Protein AF-A0A7S3ACU4-F1 (afdb_monomer_lite)

Structure (mmCIF, N/CA/C/O backbone):
data_AF-A0A7S3ACU4-F1
#
_entry.id   AF-A0A7S3ACU4-F1
#
loop_
_atom_site.group_PDB
_atom_site.id
_atom_site.type_symbol
_atom_site.label_atom_id
_atom_site.label_alt_id
_atom_site.label_comp_id
_atom_site.label_asym_id
_atom_site.label_entity_id
_atom_site.label_seq_id
_atom_site.pdbx_PDB_ins_code
_atom_site.Cartn_x
_atom_site.Cartn_y
_atom_site.Cartn_z
_atom_site.occupancy
_atom_site.B_iso_or_equiv
_atom_site.auth_seq_id
_atom_site.auth_comp_id
_atom_site.auth_asym_id
_atom_site.auth_atom_id
_atom_site.pdbx_PDB_model_num
ATOM 1 N N . TRP A 1 1 ? 22.348 -3.211 -6.592 1.00 56.72 1 TRP A N 1
ATOM 2 C CA . TRP A 1 1 ? 21.045 -2.861 -7.194 1.00 56.72 1 TRP A CA 1
ATOM 3 C C . TRP A 1 1 ? 21.169 -2.597 -8.689 1.00 56.72 1 TRP A C 1
ATOM 5 O O . TRP A 1 1 ? 20.442 -3.226 -9.438 1.00 56.72 1 TRP A O 1
ATOM 15 N N . GLU A 1 2 ? 22.142 -1.797 -9.135 1.00 64.88 2 GLU A N 1
ATOM 16 C CA . GLU A 1 2 ? 22.451 -1.568 -10.562 1.00 64.88 2 GLU A CA 1
ATOM 17 C C . GLU A 1 2 ? 22.617 -2.854 -11.393 1.00 64.88 2 GLU A C 1
ATOM 19 O O . GLU A 1 2 ? 21.868 -3.076 -12.339 1.00 64.88 2 GLU A O 1
ATOM 24 N N . LEU A 1 3 ? 23.508 -3.756 -10.969 1.00 74.69 3 LEU A N 1
ATOM 25 C CA . LEU A 1 3 ? 23.710 -5.065 -11.607 1.00 74.69 3 LEU A CA 1
ATOM 26 C C . LEU A 1 3 ? 22.436 -5.920 -11.670 1.00 74.69 3 LEU A C 1
ATOM 28 O O . LEU A 1 3 ? 22.237 -6.652 -12.630 1.00 74.69 3 LEU A O 1
ATOM 32 N N . ALA A 1 4 ? 21.567 -5.826 -10.661 1.00 75.50 4 ALA A N 1
ATOM 33 C CA . ALA A 1 4 ? 20.328 -6.599 -10.618 1.00 75.50 4 ALA A CA 1
ATOM 34 C C . ALA A 1 4 ? 19.283 -6.049 -11.600 1.00 75.50 4 ALA A C 1
ATOM 36 O O . ALA A 1 4 ? 18.613 -6.824 -12.276 1.00 75.50 4 ALA A O 1
ATOM 37 N N . GLY A 1 5 ? 19.175 -4.721 -11.708 1.00 74.06 5 GLY A N 1
ATOM 38 C CA . GLY A 1 5 ? 18.297 -4.069 -12.676 1.00 74.06 5 GLY A CA 1
ATOM 39 C C . GLY A 1 5 ? 18.717 -4.339 -14.121 1.00 74.06 5 GLY A C 1
ATOM 40 O O . GLY A 1 5 ? 17.878 -4.655 -14.964 1.00 74.06 5 GLY A O 1
ATOM 41 N N . GLU A 1 6 ? 20.020 -4.305 -14.401 1.00 75.38 6 GLU A N 1
ATOM 42 C CA . GLU A 1 6 ? 20.537 -4.606 -15.739 1.00 75.38 6 GLU A CA 1
ATOM 43 C C . GLU A 1 6 ? 20.447 -6.101 -16.082 1.00 75.38 6 GLU A C 1
ATOM 45 O O . GLU A 1 6 ? 20.065 -6.468 -17.197 1.00 75.38 6 GLU A O 1
ATOM 50 N N . ALA A 1 7 ? 20.688 -6.983 -15.106 1.00 80.19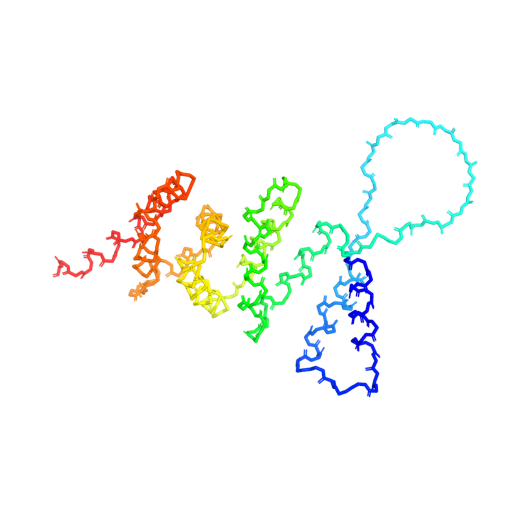 7 ALA A N 1
ATOM 51 C CA . ALA A 1 7 ? 20.446 -8.414 -15.266 1.00 80.19 7 ALA A CA 1
ATOM 52 C C . ALA A 1 7 ? 18.967 -8.706 -15.561 1.00 80.19 7 ALA A C 1
ATOM 54 O O . ALA A 1 7 ? 18.673 -9.506 -16.448 1.00 80.19 7 ALA A O 1
ATOM 55 N N . LEU A 1 8 ? 18.034 -8.025 -14.883 1.00 80.62 8 LEU A N 1
ATOM 56 C CA . LEU A 1 8 ? 16.600 -8.151 -15.152 1.00 80.62 8 LEU A CA 1
ATOM 57 C C . LEU A 1 8 ? 16.261 -7.718 -16.583 1.00 80.62 8 LEU A C 1
ATOM 59 O O . LEU A 1 8 ? 15.571 -8.450 -17.289 1.00 80.62 8 LEU A O 1
ATOM 63 N N . ARG A 1 9 ? 16.778 -6.577 -17.054 1.00 77.81 9 ARG A N 1
ATOM 64 C CA . ARG A 1 9 ? 16.562 -6.126 -18.442 1.00 77.81 9 ARG A CA 1
ATOM 65 C C . ARG A 1 9 ? 17.113 -7.111 -19.462 1.00 77.81 9 ARG A C 1
ATOM 67 O O . ARG A 1 9 ? 16.437 -7.423 -20.442 1.00 77.81 9 ARG A O 1
ATOM 74 N N . THR A 1 10 ? 18.318 -7.615 -19.217 1.00 81.38 10 THR A N 1
ATOM 75 C CA . THR A 1 10 ? 18.958 -8.615 -20.075 1.00 81.38 10 THR A CA 1
ATOM 76 C C . THR A 1 10 ? 18.121 -9.890 -20.125 1.00 81.38 10 THR A C 1
ATOM 78 O O . THR A 1 10 ? 17.869 -10.416 -21.207 1.00 81.38 10 THR A O 1
ATOM 81 N N . LEU A 1 11 ? 17.607 -10.342 -18.978 1.00 82.50 11 LEU A N 1
ATOM 82 C CA . LEU A 1 11 ? 16.744 -11.517 -18.879 1.00 82.50 11 LEU A CA 1
ATOM 83 C C . LEU A 1 11 ? 15.420 -11.311 -19.625 1.00 82.50 11 LEU A C 1
ATOM 85 O O . LEU A 1 11 ? 15.025 -12.176 -20.400 1.00 82.50 11 LEU A O 1
ATOM 89 N N . LEU A 1 12 ? 14.766 -10.157 -19.471 1.00 82.12 12 LEU A N 1
ATOM 90 C CA . LEU A 1 12 ? 13.496 -9.858 -20.148 1.00 82.12 12 LEU A CA 1
ATOM 91 C C . LEU A 1 12 ? 13.638 -9.743 -21.674 1.00 82.12 12 LEU A C 1
ATOM 93 O O . LEU A 1 12 ? 12.677 -10.006 -22.404 1.00 82.12 12 LEU A O 1
ATOM 97 N N . ARG A 1 13 ? 14.825 -9.376 -22.168 1.00 82.25 13 ARG A N 1
ATOM 98 C CA . ARG A 1 13 ? 15.160 -9.331 -23.602 1.00 82.25 13 ARG A CA 1
ATOM 99 C C . ARG A 1 13 ? 15.673 -10.665 -24.145 1.00 82.25 13 ARG A C 1
ATOM 101 O O . ARG A 1 13 ? 15.734 -10.828 -25.360 1.00 82.25 13 ARG A O 1
ATOM 108 N N . CYS A 1 14 ? 16.033 -11.609 -23.279 1.00 80.44 14 CYS A N 1
ATOM 109 C CA . CYS A 1 14 ? 16.619 -12.878 -23.681 1.00 80.44 14 CYS A CA 1
ATOM 110 C C . CYS A 1 14 ? 15.549 -13.809 -24.288 1.00 80.44 14 CYS A C 1
ATOM 112 O O . CYS A 1 14 ? 14.589 -14.157 -23.601 1.00 80.44 14 CYS A O 1
ATOM 114 N N . PRO A 1 15 ? 15.693 -14.245 -25.553 1.00 73.56 15 PRO A N 1
ATOM 115 C CA . PRO A 1 15 ? 14.727 -15.139 -26.192 1.00 73.56 15 PRO A CA 1
ATOM 116 C C . PRO A 1 15 ? 14.942 -16.619 -25.836 1.00 73.56 15 PRO A C 1
ATOM 118 O O . PRO A 1 15 ? 14.096 -17.447 -26.158 1.00 73.56 15 PRO A O 1
ATOM 121 N N . THR A 1 16 ? 16.075 -16.971 -25.217 1.00 72.69 16 THR A N 1
ATOM 122 C CA . THR A 1 16 ? 16.506 -18.366 -25.021 1.00 72.69 16 THR A CA 1
ATOM 123 C C . THR A 1 16 ? 16.176 -18.945 -23.648 1.00 72.69 16 THR A C 1
ATOM 125 O O . THR A 1 16 ? 16.292 -20.154 -23.467 1.00 72.69 16 THR A O 1
ATOM 128 N N . LEU A 1 17 ? 15.799 -18.118 -22.669 1.00 72.25 17 LEU A N 1
ATOM 129 C CA . LEU A 1 17 ? 15.326 -18.612 -21.376 1.00 72.25 17 LEU A CA 1
ATOM 130 C C . LEU A 1 17 ? 13.832 -18.950 -21.446 1.00 72.25 17 LEU A C 1
ATOM 132 O O . LEU A 1 17 ? 13.090 -18.254 -22.144 1.00 72.25 17 LEU A O 1
ATOM 136 N N . PRO A 1 18 ? 13.367 -19.978 -20.706 1.00 74.19 18 PRO A N 1
ATOM 137 C CA . PRO A 1 18 ? 11.938 -20.203 -20.542 1.00 74.19 18 PRO A CA 1
ATOM 138 C C . PRO A 1 18 ? 11.304 -18.903 -20.024 1.00 74.19 18 PRO A C 1
ATOM 140 O O . PRO A 1 18 ? 11.788 -18.355 -19.026 1.00 74.19 18 PRO A O 1
ATOM 143 N N . PRO A 1 19 ? 10.284 -18.365 -20.716 1.00 71.62 19 PRO A N 1
ATOM 144 C CA . PRO A 1 19 ? 9.761 -17.054 -20.386 1.00 71.62 19 PRO A CA 1
ATOM 145 C C . PRO A 1 19 ? 9.173 -17.099 -18.973 1.00 71.62 19 PRO A C 1
ATOM 147 O O . PRO A 1 19 ? 8.391 -18.009 -18.675 1.00 71.62 19 PRO A O 1
ATOM 150 N N . PRO A 1 20 ? 9.525 -16.151 -18.084 1.00 73.12 20 PRO A N 1
ATOM 151 C CA . PRO A 1 20 ? 8.833 -16.030 -16.815 1.00 73.12 20 PRO A CA 1
ATOM 152 C C . PRO A 1 20 ? 7.325 -15.861 -17.056 1.00 73.12 20 PRO A C 1
ATOM 154 O O . PRO A 1 20 ? 6.917 -15.304 -18.085 1.00 73.12 20 PRO A O 1
ATOM 157 N N . PRO A 1 21 ? 6.482 -16.325 -16.118 1.00 74.00 21 PRO A N 1
ATOM 158 C CA . PRO A 1 21 ? 5.050 -16.082 -16.206 1.00 74.00 21 PRO A CA 1
ATOM 159 C C . PRO A 1 21 ? 4.794 -14.575 -16.358 1.00 74.00 21 PRO A C 1
ATOM 161 O O . PRO A 1 21 ? 5.507 -13.759 -15.782 1.00 74.00 21 PRO A O 1
ATOM 164 N N . HIS A 1 22 ? 3.797 -14.205 -17.163 1.00 81.00 22 HIS A N 1
ATOM 165 C CA . HIS A 1 22 ? 3.426 -12.803 -17.407 1.00 81.00 22 HIS A CA 1
ATOM 166 C C . HIS A 1 22 ? 4.566 -11.921 -17.966 1.00 81.00 22 HIS A C 1
ATOM 168 O O . HIS A 1 22 ? 4.630 -10.726 -17.674 1.00 81.00 22 HIS A O 1
ATOM 174 N N . LEU A 1 23 ? 5.443 -12.501 -18.799 1.00 79.88 23 LEU A N 1
ATOM 175 C CA . LEU A 1 23 ? 6.533 -11.816 -19.510 1.00 79.88 23 LEU A CA 1
ATOM 176 C C . LEU A 1 23 ? 6.095 -10.488 -20.152 1.00 79.88 23 LEU A C 1
ATOM 178 O O . LEU A 1 23 ? 6.823 -9.506 -20.050 1.00 79.88 23 LEU A O 1
ATOM 182 N N . ASP A 1 24 ? 4.916 -10.444 -20.776 1.00 79.25 24 ASP A N 1
ATOM 183 C CA . ASP A 1 24 ? 4.404 -9.242 -21.448 1.00 79.25 24 ASP A CA 1
ATOM 184 C C . ASP A 1 24 ? 4.207 -8.078 -20.471 1.00 79.25 24 ASP A C 1
ATOM 186 O O . ASP A 1 24 ? 4.597 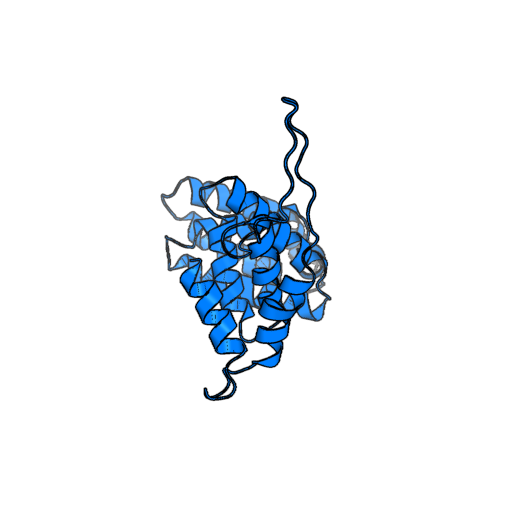-6.946 -20.755 1.00 79.25 24 ASP A O 1
ATOM 190 N N . VAL A 1 25 ? 3.692 -8.371 -19.273 1.00 79.31 25 VAL A N 1
ATOM 191 C CA . VAL A 1 25 ? 3.530 -7.378 -18.206 1.00 79.31 25 VAL A CA 1
ATOM 192 C C . VAL A 1 25 ? 4.898 -6.886 -17.753 1.00 79.31 25 VAL A C 1
ATOM 194 O O . VAL A 1 25 ? 5.140 -5.684 -17.744 1.00 79.31 25 VAL A O 1
ATOM 197 N N . LEU A 1 26 ? 5.825 -7.801 -17.462 1.00 81.56 26 LEU A N 1
ATOM 198 C CA . LEU A 1 26 ? 7.175 -7.439 -17.024 1.00 81.56 26 LEU A CA 1
ATOM 199 C C . LEU A 1 26 ? 7.920 -6.607 -18.077 1.00 81.56 26 LEU A C 1
ATOM 201 O O . LEU A 1 26 ? 8.626 -5.665 -17.723 1.00 81.56 26 LEU A O 1
ATOM 205 N N . ARG A 1 27 ? 7.746 -6.911 -19.366 1.00 82.88 27 ARG A N 1
ATOM 206 C CA . ARG A 1 27 ? 8.316 -6.119 -20.462 1.00 82.88 27 ARG A CA 1
ATOM 207 C C . ARG A 1 27 ? 7.693 -4.730 -20.526 1.00 82.88 27 ARG A C 1
ATOM 209 O O . ARG A 1 27 ? 8.444 -3.762 -20.521 1.00 82.88 27 ARG A O 1
ATOM 216 N N . SER A 1 28 ? 6.366 -4.623 -20.490 1.00 81.06 28 SER A N 1
ATOM 217 C CA . SER A 1 28 ? 5.701 -3.314 -20.511 1.00 81.06 28 SER A CA 1
ATOM 218 C C . SER A 1 28 ? 6.122 -2.430 -19.330 1.00 81.06 28 SER A C 1
ATOM 220 O O . SER A 1 28 ? 6.410 -1.250 -19.502 1.00 81.06 28 SER A O 1
ATOM 222 N N . THR A 1 29 ? 6.269 -3.011 -18.136 1.00 79.69 29 THR A N 1
ATOM 223 C CA . THR A 1 29 ? 6.644 -2.266 -16.930 1.00 79.69 29 THR A CA 1
ATOM 224 C C . THR A 1 29 ? 8.130 -1.899 -16.896 1.00 79.69 29 THR A C 1
ATOM 226 O O . THR A 1 29 ? 8.474 -0.792 -16.510 1.00 79.69 29 THR A O 1
ATOM 229 N N . PHE A 1 30 ? 9.043 -2.795 -17.284 1.00 78.56 30 PHE A N 1
ATOM 230 C CA . PHE A 1 30 ? 10.489 -2.565 -17.106 1.00 78.56 30 PHE A CA 1
ATOM 231 C C . PHE A 1 30 ? 11.246 -2.156 -18.373 1.00 78.56 30 PHE A C 1
ATOM 233 O O . PHE A 1 30 ? 12.401 -1.728 -18.270 1.00 78.56 30 PHE A O 1
ATOM 240 N N . LEU A 1 31 ? 10.644 -2.303 -19.555 1.00 76.56 31 LEU A N 1
ATOM 241 C CA . LEU A 1 31 ? 11.249 -1.922 -20.833 1.00 76.56 31 LEU A CA 1
ATOM 242 C C . LEU A 1 31 ? 10.555 -0.702 -21.452 1.00 76.56 31 LEU A C 1
ATOM 244 O O . LEU A 1 31 ? 11.266 0.215 -21.862 1.00 76.56 31 LEU A O 1
ATOM 248 N N . ASP A 1 32 ? 9.218 -0.651 -21.465 1.00 66.69 32 ASP A N 1
ATOM 249 C CA . ASP A 1 32 ? 8.482 0.422 -22.156 1.00 66.69 32 ASP A CA 1
ATOM 250 C C . ASP A 1 32 ? 8.352 1.694 -21.300 1.00 66.69 32 ASP A C 1
ATOM 252 O O . ASP A 1 32 ? 8.642 2.790 -21.779 1.00 66.69 32 ASP A O 1
ATOM 256 N N . GLU A 1 33 ? 8.018 1.580 -20.008 1.00 57.59 33 GLU A N 1
ATOM 257 C CA . GLU A 1 33 ? 7.932 2.755 -19.115 1.00 57.59 33 GLU A CA 1
ATOM 258 C C . GLU A 1 33 ? 9.296 3.429 -18.870 1.00 57.59 33 GLU A C 1
ATOM 260 O O . GLU A 1 33 ? 9.370 4.637 -18.649 1.00 57.59 33 GLU A O 1
ATOM 265 N N . VAL A 1 34 ? 10.396 2.677 -18.980 1.00 55.75 34 VAL A N 1
ATOM 266 C CA . VAL A 1 34 ? 11.765 3.222 -18.916 1.00 55.75 34 VAL A CA 1
ATOM 267 C C . VAL A 1 34 ? 12.094 4.064 -20.150 1.00 55.75 34 VAL A C 1
ATOM 269 O O . VAL A 1 34 ? 12.803 5.059 -20.028 1.00 55.75 34 VAL A O 1
ATOM 272 N N . ALA A 1 35 ? 11.584 3.689 -21.326 1.00 51.06 35 ALA A N 1
ATOM 273 C CA . ALA A 1 35 ? 11.766 4.467 -22.551 1.00 51.06 35 ALA A CA 1
ATOM 274 C C . ALA A 1 35 ? 10.934 5.764 -22.550 1.00 51.06 35 ALA A C 1
ATOM 276 O O . ALA A 1 35 ? 11.289 6.717 -23.238 1.00 51.06 35 ALA A O 1
ATOM 277 N N . ALA A 1 36 ? 9.851 5.803 -21.765 1.00 45.56 36 ALA A N 1
ATOM 278 C CA . ALA A 1 36 ? 8.935 6.938 -21.648 1.00 45.56 36 ALA A CA 1
ATOM 279 C C . ALA A 1 36 ? 9.253 7.899 -20.483 1.00 45.56 36 ALA A C 1
ATOM 281 O O . ALA A 1 36 ? 8.547 8.896 -20.313 1.00 45.56 36 ALA A O 1
ATOM 282 N N . ALA A 1 37 ? 10.281 7.624 -19.670 1.00 45.47 37 ALA A N 1
ATOM 283 C CA . ALA A 1 37 ? 10.654 8.504 -18.567 1.00 45.47 37 ALA A CA 1
ATOM 284 C C . ALA A 1 37 ? 11.050 9.897 -19.107 1.00 45.47 37 ALA A C 1
ATOM 286 O O . ALA A 1 37 ? 11.916 9.985 -19.982 1.00 45.47 37 ALA A O 1
ATOM 287 N N . PRO A 1 38 ? 10.442 10.993 -18.614 1.00 39.09 38 PRO A N 1
ATOM 288 C CA . PRO A 1 38 ? 10.785 12.328 -19.078 1.00 39.09 38 PRO A CA 1
ATOM 289 C C . PRO A 1 38 ? 12.240 12.633 -18.718 1.00 39.09 38 PRO A C 1
ATOM 291 O O . PRO A 1 38 ? 12.683 12.379 -17.596 1.00 39.09 38 PRO A O 1
ATOM 294 N N . ALA A 1 39 ? 12.982 13.195 -19.671 1.00 40.78 39 ALA A N 1
ATOM 295 C CA . ALA A 1 39 ? 14.270 13.819 -19.410 1.00 40.78 39 ALA A CA 1
ATOM 296 C C . ALA A 1 39 ? 14.036 15.027 -18.489 1.00 40.78 39 ALA A C 1
ATOM 298 O O . ALA A 1 39 ? 13.740 16.125 -18.951 1.00 40.78 39 ALA A O 1
ATOM 299 N N . THR A 1 40 ? 14.059 14.815 -17.174 1.00 40.78 40 THR A N 1
ATOM 300 C CA . THR A 1 40 ? 13.839 15.895 -16.212 1.00 40.78 40 THR A CA 1
ATOM 301 C C . THR A 1 40 ? 15.048 16.827 -16.223 1.00 40.78 40 THR A C 1
ATOM 303 O O . THR A 1 40 ? 16.162 16.413 -15.899 1.00 40.78 40 THR A O 1
ATOM 306 N N . GLU A 1 41 ? 14.808 18.079 -16.613 1.00 35.03 41 GLU A N 1
ATOM 307 C CA . GLU A 1 41 ? 15.769 19.182 -16.613 1.00 35.03 41 GLU A CA 1
ATOM 308 C C . GLU A 1 41 ? 16.475 19.332 -15.251 1.00 35.03 41 GLU A C 1
ATOM 310 O O . GLU A 1 41 ? 15.836 19.196 -14.199 1.00 35.03 41 GLU A O 1
ATOM 315 N N . PRO A 1 42 ? 17.786 19.639 -15.228 1.00 39.50 42 PRO A N 1
ATOM 316 C CA . PRO A 1 42 ? 18.496 19.875 -13.985 1.00 39.50 42 PRO A CA 1
ATOM 317 C C . PRO A 1 42 ? 18.036 21.202 -13.372 1.00 39.50 42 PRO A C 1
ATOM 319 O O . PRO A 1 42 ? 18.084 22.259 -14.001 1.00 39.50 42 PRO A O 1
ATOM 322 N N . ALA A 1 43 ? 17.608 21.136 -12.111 1.00 34.00 43 ALA A N 1
ATOM 323 C CA . ALA A 1 43 ? 17.322 22.301 -11.292 1.00 34.00 43 ALA A CA 1
ATOM 324 C C . ALA A 1 43 ? 18.538 23.242 -11.266 1.00 34.00 43 ALA A C 1
ATOM 326 O O . ALA A 1 43 ? 19.650 22.841 -10.921 1.00 34.00 43 ALA A O 1
ATOM 327 N N . ALA A 1 44 ? 18.303 24.497 -11.642 1.00 36.81 44 ALA A N 1
ATOM 328 C CA . ALA A 1 44 ? 19.305 25.545 -11.698 1.00 36.81 44 ALA A CA 1
ATOM 329 C C . ALA A 1 44 ? 19.970 25.772 -10.329 1.00 36.81 44 ALA A C 1
ATOM 331 O O . ALA A 1 44 ? 19.340 26.256 -9.389 1.00 36.81 44 ALA A O 1
ATOM 332 N N . SER A 1 45 ? 21.274 25.503 -10.250 1.00 36.56 45 SER A N 1
ATOM 333 C CA . SER A 1 45 ? 22.173 26.136 -9.288 1.00 36.56 45 SER A CA 1
ATOM 334 C C . SER A 1 45 ? 23.209 26.948 -10.057 1.00 36.56 45 SER A C 1
ATOM 336 O O . SER A 1 45 ? 23.977 26.421 -10.858 1.00 36.56 45 SER A O 1
ATOM 338 N N . SER A 1 46 ? 23.181 28.251 -9.820 1.00 38.00 46 SER A N 1
ATOM 339 C CA . SER A 1 46 ? 24.073 29.274 -10.349 1.00 38.00 46 SER A CA 1
ATOM 340 C C . SER A 1 46 ? 25.562 28.968 -10.151 1.00 38.00 46 SER A C 1
ATOM 342 O O . SER A 1 46 ? 25.986 28.746 -9.017 1.00 38.00 46 SER A O 1
ATOM 344 N N . GLY A 1 47 ? 26.360 29.127 -11.215 1.00 29.81 47 GLY A N 1
ATOM 345 C CA . GLY A 1 47 ? 27.775 29.499 -11.104 1.00 29.81 47 GLY A CA 1
ATOM 346 C C . GLY A 1 47 ? 28.726 28.823 -12.094 1.00 29.81 47 GLY A C 1
ATOM 347 O O . GLY A 1 47 ? 29.041 27.652 -11.935 1.00 29.81 47 GLY A O 1
ATOM 348 N N . GLY A 1 48 ? 29.279 29.611 -13.025 1.00 27.81 48 GLY A N 1
ATOM 349 C CA . GLY A 1 48 ? 30.587 29.344 -13.641 1.00 27.81 48 GLY A CA 1
ATOM 350 C C . GLY A 1 48 ? 30.572 28.986 -15.127 1.00 27.81 48 GLY A C 1
ATOM 351 O O . GLY A 1 48 ? 30.228 27.877 -15.510 1.00 27.81 48 GLY A O 1
ATOM 352 N N . ALA A 1 49 ? 30.997 29.936 -15.960 1.00 31.72 49 ALA A N 1
ATOM 353 C CA . ALA A 1 49 ? 31.217 29.774 -17.392 1.00 31.72 49 ALA A CA 1
ATOM 354 C C .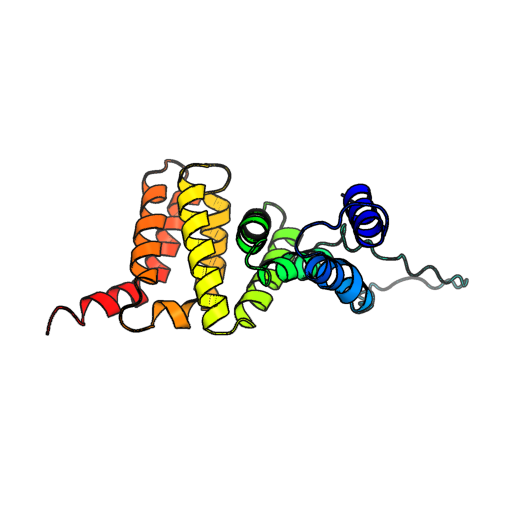 ALA A 1 49 ? 32.439 28.888 -17.706 1.00 31.72 49 ALA A C 1
ATOM 356 O O . ALA A 1 49 ? 33.484 29.027 -17.073 1.00 31.72 49 ALA A O 1
ATOM 357 N N . GLY A 1 50 ? 32.330 28.057 -18.746 1.00 27.50 50 GLY A N 1
ATOM 358 C CA . GLY A 1 50 ? 33.455 27.332 -19.342 1.00 27.50 50 GLY A CA 1
ATOM 359 C C . GLY A 1 50 ? 32.990 26.244 -20.308 1.00 27.50 50 GLY A C 1
ATOM 360 O O . GLY A 1 50 ? 32.619 25.158 -19.886 1.00 27.50 50 GLY A O 1
ATOM 361 N N . ALA A 1 51 ? 32.976 26.554 -21.604 1.00 35.66 51 ALA A N 1
ATOM 362 C CA . ALA A 1 51 ? 32.567 25.651 -22.675 1.00 35.66 51 ALA A CA 1
ATOM 363 C C . ALA A 1 51 ? 33.575 24.512 -22.916 1.00 35.66 51 ALA A C 1
ATOM 365 O O . ALA A 1 51 ? 34.777 24.755 -22.939 1.00 35.66 51 ALA A O 1
ATOM 366 N N . THR A 1 52 ? 33.080 23.302 -23.188 1.00 29.33 52 THR A N 1
ATOM 367 C CA . THR A 1 52 ? 33.569 22.361 -24.221 1.00 29.33 52 THR A CA 1
ATOM 368 C C . THR A 1 52 ? 32.547 21.231 -24.370 1.00 29.33 52 THR A C 1
ATOM 370 O O . THR A 1 52 ? 31.987 20.759 -23.387 1.00 29.33 52 THR A O 1
ATOM 373 N N . GLY A 1 53 ? 32.232 20.884 -25.618 1.00 29.50 53 GLY A N 1
ATOM 374 C CA . GLY A 1 53 ? 31.179 19.937 -25.972 1.00 29.50 53 GLY A CA 1
ATOM 375 C C . GLY A 1 53 ? 31.519 18.472 -25.694 1.00 29.50 53 GLY A C 1
ATOM 376 O O . GLY A 1 53 ? 32.684 18.087 -25.626 1.00 29.50 53 GLY A O 1
ATOM 377 N N . GLY A 1 54 ? 30.456 17.679 -25.594 1.00 27.28 54 GLY A N 1
ATOM 378 C CA . GLY A 1 54 ? 30.460 16.227 -25.458 1.00 27.28 54 GLY A CA 1
ATOM 379 C C . GLY A 1 54 ? 29.108 15.786 -24.906 1.00 27.28 54 GLY A C 1
ATOM 380 O O . GLY A 1 54 ? 28.780 16.095 -23.766 1.00 27.28 54 GLY A O 1
ATOM 381 N N . GLU A 1 55 ? 28.294 15.152 -25.745 1.00 33.84 55 GLU A N 1
ATOM 382 C CA . GLU A 1 55 ? 27.002 14.556 -25.402 1.00 33.84 55 GLU A CA 1
ATOM 383 C C . GLU A 1 55 ? 27.172 13.427 -24.374 1.00 33.84 55 GLU A C 1
ATOM 385 O O . GLU A 1 55 ? 27.189 12.258 -24.729 1.00 33.84 55 GLU A O 1
ATOM 390 N N . ASP A 1 56 ? 27.264 13.769 -23.093 1.00 31.86 56 ASP A N 1
ATOM 391 C CA . ASP A 1 56 ? 27.131 12.818 -21.989 1.00 31.86 56 ASP A CA 1
ATOM 392 C C . ASP A 1 56 ? 25.934 13.232 -21.131 1.00 31.86 56 ASP A C 1
ATOM 394 O O . ASP A 1 56 ? 26.049 13.710 -19.999 1.00 31.86 56 ASP A O 1
ATOM 398 N N . ALA A 1 57 ? 24.734 13.045 -21.685 1.00 39.78 57 ALA A N 1
ATOM 399 C CA . ALA A 1 57 ? 23.555 12.880 -20.852 1.00 39.78 57 ALA A CA 1
ATOM 400 C C . ALA A 1 57 ? 23.780 11.593 -20.050 1.00 39.78 57 ALA A C 1
ATOM 402 O O . ALA A 1 57 ? 23.549 10.500 -20.562 1.00 39.78 57 ALA A O 1
ATOM 403 N N . ILE A 1 58 ? 24.303 11.724 -18.825 1.00 41.81 58 ILE A N 1
ATOM 404 C CA . ILE A 1 58 ? 24.460 10.621 -17.871 1.00 41.81 58 ILE A CA 1
ATOM 405 C C . ILE A 1 58 ? 23.137 9.865 -17.879 1.00 41.81 58 ILE A C 1
ATOM 407 O O . ILE A 1 58 ? 22.129 10.390 -17.405 1.00 41.81 58 ILE A O 1
ATOM 411 N N . ALA A 1 59 ? 23.125 8.670 -18.472 1.00 51.56 59 ALA A N 1
ATOM 412 C CA . ALA A 1 59 ? 21.950 7.822 -18.515 1.00 51.56 59 ALA A CA 1
ATOM 413 C C . ALA A 1 59 ? 21.595 7.504 -17.064 1.00 51.56 59 ALA A C 1
ATOM 415 O O . ALA A 1 59 ? 22.211 6.641 -16.437 1.00 51.56 59 ALA A O 1
ATOM 416 N N . VAL A 1 60 ? 20.675 8.284 -16.487 1.00 57.66 60 VAL A N 1
ATOM 417 C CA . VAL A 1 60 ? 20.326 8.172 -15.077 1.00 57.66 60 VAL A CA 1
ATOM 418 C C . VAL A 1 60 ? 19.827 6.756 -14.877 1.00 57.66 60 VAL A C 1
ATOM 420 O O . VAL A 1 60 ? 18.811 6.351 -15.445 1.00 57.66 60 VAL A O 1
ATOM 423 N N . ASN A 1 61 ? 20.572 5.977 -14.094 1.00 70.94 61 ASN A N 1
ATOM 424 C CA . ASN A 1 61 ? 20.196 4.605 -13.842 1.00 70.94 61 ASN A CA 1
ATOM 425 C C . ASN A 1 61 ? 18.878 4.608 -13.063 1.00 70.94 61 ASN A C 1
ATOM 427 O O . ASN A 1 61 ? 18.823 4.954 -11.879 1.00 70.94 61 ASN A O 1
ATOM 431 N N . VAL A 1 62 ? 17.809 4.224 -13.757 1.00 76.31 62 VAL A N 1
ATOM 432 C CA . VAL A 1 62 ? 16.436 4.234 -13.249 1.00 76.31 62 VAL A CA 1
ATOM 433 C C . VAL A 1 62 ? 16.294 3.450 -11.941 1.00 76.31 62 VAL A C 1
ATOM 435 O O . VAL A 1 62 ? 15.489 3.822 -11.097 1.00 76.31 62 VAL A O 1
ATOM 438 N N . PHE A 1 63 ? 17.125 2.428 -11.713 1.00 75.19 63 PHE A N 1
ATOM 439 C CA . PHE A 1 63 ? 17.092 1.619 -10.491 1.00 75.19 63 PHE A CA 1
ATOM 440 C C . PHE A 1 63 ? 17.838 2.240 -9.299 1.00 75.19 63 PHE A C 1
ATOM 442 O O . PHE A 1 63 ? 17.712 1.741 -8.181 1.00 75.19 63 PHE A O 1
ATOM 449 N N . ILE A 1 64 ? 18.621 3.300 -9.518 1.00 78.50 64 ILE A N 1
ATOM 450 C CA . ILE A 1 64 ? 19.354 4.021 -8.464 1.00 78.50 64 ILE A CA 1
ATOM 451 C C . ILE A 1 64 ? 18.566 5.247 -7.994 1.00 78.50 64 ILE A C 1
ATOM 453 O O . ILE A 1 64 ? 18.632 5.597 -6.819 1.00 78.50 64 ILE A O 1
ATOM 457 N N . SER A 1 65 ? 17.802 5.883 -8.886 1.00 83.94 65 SER A N 1
ATOM 458 C CA . SER A 1 65 ? 17.030 7.092 -8.585 1.00 83.94 65 SER A CA 1
ATOM 459 C C . SER A 1 65 ? 15.635 6.743 -8.041 1.00 83.94 65 SER A C 1
ATOM 461 O O . SER A 1 65 ? 14.796 6.273 -8.813 1.00 83.94 65 SER A O 1
ATOM 463 N N . PRO A 1 66 ? 15.324 6.986 -6.746 1.00 83.62 66 PRO A N 1
ATOM 464 C CA . PRO A 1 66 ? 14.012 6.657 -6.181 1.00 83.62 66 PRO A CA 1
ATOM 465 C C . PRO A 1 66 ? 12.820 7.266 -6.945 1.00 83.62 66 PRO A C 1
ATOM 467 O O . PRO A 1 66 ? 11.857 6.537 -7.187 1.00 83.62 66 PRO A O 1
ATOM 470 N N . PRO A 1 67 ? 12.866 8.541 -7.392 1.00 84.38 67 PRO A N 1
ATOM 471 C CA . PRO A 1 67 ? 11.793 9.134 -8.192 1.00 84.38 67 PRO A CA 1
ATOM 472 C C . PRO A 1 67 ? 11.520 8.430 -9.525 1.00 84.38 67 PRO A C 1
ATOM 474 O O . PRO A 1 67 ? 10.402 8.519 -10.015 1.00 84.38 67 PRO A O 1
ATOM 477 N N . LEU A 1 68 ? 12.511 7.745 -10.106 1.00 83.62 68 LEU A N 1
ATOM 478 C CA . LEU A 1 68 ? 12.348 6.998 -11.358 1.00 83.62 68 LEU A CA 1
ATOM 479 C C . LEU A 1 68 ? 11.998 5.526 -11.102 1.00 83.62 68 LEU A C 1
ATOM 481 O O . LEU A 1 68 ? 11.217 4.938 -11.839 1.00 83.62 68 LEU A O 1
ATOM 485 N N . CYS A 1 69 ? 12.544 4.937 -10.037 1.00 87.12 69 CYS A N 1
ATOM 486 C CA . CYS A 1 69 ? 12.355 3.529 -9.699 1.00 87.12 69 CYS A CA 1
ATOM 487 C C . CYS A 1 69 ? 10.932 3.229 -9.206 1.00 87.12 69 CYS A C 1
ATOM 489 O O . CYS A 1 69 ? 10.306 2.265 -9.644 1.00 87.12 69 CYS A O 1
ATOM 491 N N . PHE A 1 70 ? 10.399 4.049 -8.293 1.00 89.38 70 PHE A N 1
ATOM 492 C CA . PHE A 1 70 ? 9.112 3.756 -7.659 1.00 89.38 70 PHE A CA 1
ATOM 493 C C . PHE A 1 70 ? 7.906 3.781 -8.607 1.00 89.38 70 PHE A C 1
ATOM 495 O O . PHE A 1 70 ? 7.067 2.893 -8.450 1.00 89.38 70 PHE A O 1
ATOM 502 N N . PRO A 1 71 ? 7.810 4.693 -9.596 1.00 87.81 71 PRO A N 1
ATOM 503 C CA . PRO A 1 71 ? 6.793 4.613 -10.646 1.00 87.81 71 PRO A CA 1
ATOM 504 C C . PRO A 1 71 ? 6.765 3.256 -11.370 1.00 87.81 71 PRO A C 1
ATOM 506 O O . PRO A 1 71 ? 5.695 2.672 -11.518 1.00 87.81 71 PRO A O 1
ATOM 509 N N . LEU A 1 72 ? 7.930 2.687 -11.702 1.00 85.56 72 LEU A N 1
ATOM 510 C CA . LEU A 1 72 ? 7.993 1.355 -12.318 1.00 85.56 72 LEU A CA 1
ATOM 511 C C . LEU A 1 72 ? 7.532 0.260 -11.350 1.00 85.56 72 LEU A C 1
ATOM 513 O O . LEU A 1 72 ? 6.784 -0.647 -11.714 1.00 85.56 72 LEU A O 1
ATOM 517 N N . CYS A 1 73 ? 7.964 0.339 -10.088 1.00 87.31 73 CYS A N 1
ATOM 518 C CA . CYS A 1 73 ? 7.587 -0.632 -9.062 1.00 87.31 73 CYS A CA 1
ATOM 519 C C . CYS A 1 73 ? 6.072 -0.654 -8.817 1.00 87.31 73 CYS A C 1
ATOM 521 O O . CYS A 1 73 ? 5.509 -1.732 -8.618 1.00 87.31 73 CYS A O 1
ATOM 523 N N . VAL A 1 74 ? 5.397 0.501 -8.858 1.00 90.38 74 VAL A N 1
ATOM 524 C CA . VAL A 1 74 ? 3.931 0.547 -8.732 1.00 90.38 74 VAL A CA 1
ATOM 525 C C . VAL A 1 74 ? 3.216 0.039 -9.983 1.00 90.38 74 VAL A C 1
ATOM 527 O O . VAL A 1 74 ? 2.095 -0.446 -9.863 1.00 90.38 74 VAL A O 1
ATOM 530 N N . GLY A 1 75 ? 3.860 0.024 -11.155 1.00 87.12 75 GLY A N 1
ATOM 531 C CA . GLY A 1 75 ? 3.339 -0.652 -12.348 1.00 87.12 75 GLY A CA 1
ATOM 532 C C . GLY A 1 75 ? 3.026 -2.135 -12.101 1.00 87.12 75 GLY A C 1
ATOM 533 O O . GLY A 1 75 ? 1.986 -2.638 -12.535 1.00 87.12 75 GLY A O 1
ATOM 534 N N . LEU A 1 76 ? 3.839 -2.818 -11.283 1.00 89.75 76 LEU A N 1
ATOM 535 C CA . LEU A 1 76 ? 3.599 -4.214 -10.892 1.00 89.75 76 LEU A CA 1
ATOM 536 C C . LEU A 1 76 ? 2.332 -4.417 -10.055 1.00 89.75 76 LEU A C 1
ATOM 538 O O . LEU A 1 76 ? 1.789 -5.523 -10.042 1.00 89.75 76 LEU A O 1
ATOM 542 N N . LEU A 1 77 ? 1.828 -3.374 -9.389 1.00 91.44 77 LEU A N 1
ATOM 543 C CA . LEU A 1 77 ? 0.582 -3.451 -8.625 1.00 91.44 77 LEU A CA 1
ATOM 544 C C . LEU A 1 77 ? -0.641 -3.660 -9.531 1.00 91.44 77 LEU A C 1
ATOM 546 O O . LEU A 1 77 ? -1.665 -4.138 -9.054 1.00 91.44 77 LEU A O 1
ATOM 550 N N . ARG A 1 78 ? -0.537 -3.395 -10.841 1.00 88.25 78 ARG A N 1
ATOM 551 C CA . ARG A 1 78 ? -1.601 -3.705 -11.818 1.00 88.25 78 ARG A CA 1
ATOM 552 C C . ARG A 1 78 ? -1.712 -5.198 -12.118 1.00 88.25 78 ARG A C 1
ATOM 554 O O . ARG A 1 78 ? -2.747 -5.662 -12.589 1.00 88.25 78 ARG A O 1
ATOM 561 N N . CYS A 1 79 ? -0.659 -5.968 -11.849 1.00 89.19 79 CYS A N 1
ATOM 562 C CA . CYS A 1 79 ? -0.640 -7.402 -12.085 1.00 89.19 79 CYS A CA 1
ATOM 563 C C . CYS A 1 79 ? -1.055 -8.152 -10.823 1.00 89.19 79 CYS A C 1
ATOM 565 O O . CYS A 1 79 ? -0.279 -8.234 -9.876 1.00 89.19 79 CYS A O 1
ATOM 567 N N . THR A 1 80 ? -2.238 -8.764 -10.817 1.00 88.12 80 THR A N 1
ATOM 568 C CA . THR A 1 80 ? -2.771 -9.512 -9.660 1.00 88.12 80 THR A CA 1
ATOM 569 C C . THR A 1 80 ? -1.793 -10.550 -9.099 1.00 88.12 80 THR A C 1
ATOM 571 O O . THR A 1 80 ? -1.692 -10.704 -7.887 1.00 88.12 80 THR A O 1
ATOM 574 N N . THR A 1 81 ? -1.008 -11.202 -9.962 1.00 88.94 81 THR A N 1
ATOM 575 C CA . THR A 1 81 ? -0.018 -12.223 -9.571 1.00 88.94 81 THR A CA 1
ATOM 576 C C . THR A 1 81 ? 1.148 -11.639 -8.768 1.00 88.94 81 THR A C 1
ATOM 578 O O . THR A 1 81 ? 1.657 -12.274 -7.843 1.00 88.94 81 THR A O 1
ATOM 581 N N . TYR A 1 82 ? 1.561 -10.407 -9.081 1.00 89.75 82 TYR A N 1
ATOM 582 C CA . TYR A 1 82 ? 2.679 -9.735 -8.414 1.00 89.75 82 TYR A CA 1
ATOM 583 C C . TYR A 1 82 ? 2.243 -8.697 -7.382 1.00 89.75 82 TYR A C 1
ATOM 585 O O . TYR A 1 82 ? 3.057 -8.328 -6.535 1.00 89.75 82 TYR A O 1
ATOM 593 N N . ARG A 1 83 ? 0.977 -8.259 -7.406 1.00 92.81 83 ARG A N 1
ATOM 594 C CA . ARG A 1 83 ? 0.466 -7.122 -6.631 1.00 92.81 83 ARG A CA 1
ATOM 595 C C . ARG A 1 83 ? 0.793 -7.235 -5.152 1.00 92.81 83 ARG A C 1
ATOM 597 O O . ARG A 1 83 ? 1.383 -6.314 -4.607 1.00 92.81 83 ARG A O 1
ATOM 604 N N . LYS A 1 84 ? 0.519 -8.377 -4.520 1.00 93.00 84 LYS A N 1
ATOM 605 C CA . LYS A 1 84 ? 0.825 -8.592 -3.097 1.00 93.00 84 LYS A CA 1
ATOM 606 C C . LYS A 1 84 ? 2.326 -8.491 -2.778 1.00 93.00 84 LYS A C 1
ATOM 608 O O . LYS A 1 84 ? 2.720 -7.864 -1.797 1.00 93.00 84 LYS A O 1
ATOM 613 N N . HIS A 1 85 ? 3.186 -9.067 -3.617 1.00 91.81 85 HIS A N 1
ATOM 614 C CA . HIS A 1 85 ? 4.640 -9.032 -3.416 1.00 91.81 85 HIS A CA 1
ATOM 615 C C . HIS A 1 85 ? 5.209 -7.625 -3.638 1.00 91.81 85 HIS A C 1
ATOM 617 O O . HIS A 1 85 ? 6.007 -7.144 -2.831 1.00 91.81 85 HIS A O 1
ATOM 623 N N . ALA A 1 86 ? 4.758 -6.946 -4.694 1.00 92.75 86 ALA A N 1
ATOM 624 C CA . ALA A 1 86 ? 5.119 -5.564 -4.981 1.00 92.75 86 ALA A CA 1
ATOM 625 C C . ALA A 1 86 ? 4.623 -4.620 -3.874 1.00 92.75 86 ALA A C 1
ATOM 627 O O . ALA A 1 86 ? 5.390 -3.790 -3.391 1.00 92.75 86 ALA A O 1
ATOM 628 N N . LEU A 1 87 ? 3.388 -4.804 -3.396 1.00 94.38 87 LEU A N 1
ATOM 629 C CA . LEU A 1 87 ? 2.803 -4.014 -2.314 1.00 94.38 87 LEU A CA 1
ATOM 630 C C . LEU A 1 87 ? 3.606 -4.162 -1.022 1.00 94.38 87 LEU A C 1
ATOM 632 O O . LEU A 1 87 ? 3.939 -3.157 -0.405 1.00 94.38 87 LEU A O 1
ATOM 636 N N . ARG A 1 88 ? 4.027 -5.380 -0.659 1.00 94.00 88 ARG A N 1
ATOM 637 C CA . ARG A 1 88 ? 4.915 -5.599 0.494 1.00 94.00 88 ARG A CA 1
ATOM 638 C C . ARG A 1 88 ? 6.213 -4.789 0.383 1.00 94.00 88 ARG A C 1
ATOM 640 O O . ARG A 1 88 ? 6.614 -4.148 1.353 1.00 94.00 88 ARG A O 1
ATOM 647 N N . GLY A 1 89 ? 6.855 -4.788 -0.788 1.00 92.06 89 GLY A N 1
ATOM 648 C CA . GLY A 1 89 ? 8.067 -3.996 -1.042 1.00 92.06 89 GLY A CA 1
ATOM 649 C C . GLY A 1 89 ? 7.821 -2.483 -0.987 1.00 92.06 89 GLY A C 1
ATOM 650 O O . GLY A 1 89 ? 8.617 -1.739 -0.403 1.00 92.06 89 GLY A O 1
ATOM 651 N N . MET A 1 90 ? 6.686 -2.031 -1.526 1.00 92.94 90 MET A N 1
ATOM 652 C CA . MET A 1 90 ? 6.250 -0.636 -1.437 1.00 92.94 90 MET A CA 1
ATOM 653 C C . MET A 1 90 ? 6.022 -0.216 0.012 1.00 92.94 90 MET A C 1
ATOM 655 O O . MET A 1 90 ? 6.507 0.838 0.408 1.00 92.94 90 MET A O 1
ATOM 659 N N . CYS A 1 91 ? 5.379 -1.044 0.834 1.00 92.12 91 CYS A N 1
ATOM 660 C CA . CYS A 1 91 ? 5.120 -0.724 2.235 1.00 92.12 91 CYS A CA 1
ATOM 661 C C . CYS A 1 91 ? 6.401 -0.568 3.059 1.00 92.12 91 CYS A C 1
ATOM 663 O O . CYS A 1 91 ? 6.499 0.345 3.877 1.00 92.12 91 CYS A O 1
ATOM 665 N N . VAL A 1 92 ? 7.414 -1.408 2.817 1.00 90.75 92 VAL A N 1
ATOM 666 C CA . VAL A 1 92 ? 8.740 -1.246 3.442 1.00 90.75 92 VAL A CA 1
ATOM 667 C C . VAL A 1 92 ? 9.389 0.076 3.028 1.00 90.75 92 VAL A C 1
ATOM 669 O O . VAL A 1 92 ? 10.034 0.726 3.847 1.00 90.75 92 VAL A O 1
ATOM 672 N N . SER A 1 93 ? 9.196 0.493 1.776 1.00 90.75 93 SER A N 1
ATOM 673 C CA . SER A 1 93 ? 9.774 1.727 1.233 1.00 90.75 93 SER A CA 1
ATOM 674 C C . SER A 1 93 ? 9.064 2.987 1.742 1.00 90.75 93 SER A C 1
ATOM 676 O O . SER A 1 93 ? 9.725 3.930 2.173 1.00 90.75 93 SER A O 1
ATOM 678 N N . VAL A 1 94 ? 7.727 2.971 1.767 1.00 87.38 94 VAL A N 1
ATOM 679 C CA . VAL A 1 94 ? 6.862 4.041 2.298 1.00 87.38 94 VAL A CA 1
ATOM 680 C C . VAL A 1 94 ? 7.046 4.199 3.807 1.00 87.38 94 VAL A C 1
ATOM 682 O O . VAL A 1 94 ? 7.092 5.311 4.331 1.00 87.38 94 VAL A O 1
ATOM 685 N N . GLY A 1 95 ? 7.200 3.085 4.523 1.00 76.19 95 GLY A N 1
ATOM 686 C CA . GLY A 1 95 ? 7.523 3.073 5.947 1.00 76.19 95 GLY A CA 1
ATOM 687 C C . GLY A 1 95 ? 9.009 3.266 6.271 1.00 76.19 95 GLY A C 1
ATOM 688 O O . GLY A 1 95 ? 9.373 3.138 7.443 1.00 76.19 95 GLY A O 1
ATOM 689 N N . GLY A 1 96 ? 9.846 3.517 5.257 1.00 73.25 96 GLY A N 1
ATOM 690 C CA . GLY A 1 96 ? 11.305 3.516 5.330 1.00 73.25 96 GLY A CA 1
ATOM 691 C C . GLY A 1 96 ? 11.925 4.662 6.139 1.00 73.25 96 GLY A C 1
ATOM 692 O O . GLY A 1 96 ? 11.246 5.567 6.616 1.00 73.25 96 GLY A O 1
ATOM 693 N N . LEU A 1 97 ? 13.252 4.592 6.305 1.00 61.03 97 LEU A N 1
ATOM 694 C CA . LEU A 1 97 ? 14.029 5.477 7.187 1.00 61.03 97 LEU A CA 1
ATOM 695 C C . LEU A 1 97 ? 14.546 6.759 6.514 1.00 61.03 97 LEU A C 1
ATOM 697 O O . LEU A 1 97 ? 14.809 7.731 7.216 1.00 61.03 97 LEU A O 1
ATOM 701 N N . SER A 1 98 ? 14.734 6.773 5.189 1.00 78.12 98 SER A N 1
ATOM 702 C CA . SER A 1 98 ? 15.219 7.959 4.473 1.00 78.12 98 SER A CA 1
ATOM 703 C C . SER A 1 98 ? 14.072 8.756 3.859 1.00 78.12 98 SER A C 1
ATOM 705 O O . SER A 1 98 ? 13.204 8.212 3.174 1.00 78.12 98 SER A O 1
ATOM 707 N N . GLU A 1 99 ? 14.120 10.074 4.051 1.00 79.50 99 GLU A N 1
ATOM 708 C CA . GLU A 1 99 ? 13.086 11.006 3.594 1.00 79.50 99 GLU A CA 1
ATOM 709 C C . GLU A 1 99 ? 12.882 10.961 2.070 1.00 79.50 99 GLU A C 1
ATOM 711 O O . GLU A 1 99 ? 11.751 10.954 1.589 1.00 79.50 99 GLU A O 1
ATOM 716 N N . THR A 1 100 ? 13.962 10.854 1.290 1.00 81.56 100 THR A N 1
ATOM 717 C CA . THR A 1 100 ? 13.898 10.815 -0.182 1.00 81.56 100 THR A CA 1
ATOM 718 C C . THR A 1 100 ? 13.196 9.563 -0.709 1.00 81.56 100 THR A C 1
ATOM 720 O O . THR A 1 100 ? 12.375 9.650 -1.623 1.00 81.56 100 THR A O 1
ATOM 723 N N . THR A 1 101 ? 13.475 8.404 -0.109 1.00 86.19 101 THR A N 1
ATOM 724 C CA . THR A 1 101 ? 12.850 7.122 -0.461 1.00 86.19 101 THR A CA 1
ATOM 725 C C . THR A 1 101 ? 11.389 7.105 -0.043 1.00 86.19 101 THR A C 1
ATOM 727 O O . THR A 1 101 ? 10.528 6.734 -0.842 1.00 86.19 101 THR A O 1
ATOM 730 N N . GLN A 1 102 ? 11.095 7.555 1.179 1.00 88.81 102 GLN A N 1
ATOM 731 C CA . GLN A 1 102 ? 9.728 7.655 1.675 1.00 88.81 102 GLN A CA 1
ATOM 732 C C . GLN A 1 102 ? 8.892 8.586 0.790 1.00 88.81 102 GLN A C 1
ATOM 734 O O . GLN A 1 102 ? 7.811 8.209 0.350 1.00 88.81 102 GLN A O 1
ATOM 739 N N . LYS A 1 103 ? 9.399 9.778 0.460 1.00 89.69 103 LYS A N 1
ATOM 740 C CA . LYS A 1 103 ? 8.674 10.749 -0.368 1.00 89.69 103 LYS A CA 1
ATOM 741 C C . LYS A 1 103 ? 8.386 10.208 -1.769 1.00 89.69 103 LYS A C 1
ATOM 743 O O . LYS A 1 103 ? 7.250 10.296 -2.228 1.00 89.69 103 LYS A O 1
ATOM 748 N N . ALA A 1 104 ? 9.391 9.638 -2.435 1.00 89.44 104 ALA A N 1
ATOM 749 C CA . ALA A 1 104 ? 9.232 9.104 -3.786 1.00 89.44 104 ALA A CA 1
ATOM 750 C C . ALA A 1 104 ? 8.285 7.889 -3.825 1.00 89.44 104 ALA A C 1
ATOM 752 O O . ALA A 1 104 ? 7.411 7.821 -4.688 1.00 89.44 104 ALA A O 1
ATOM 753 N N . SER A 1 105 ? 8.412 6.962 -2.870 1.00 91.81 105 SER A N 1
ATOM 754 C CA . SER A 1 105 ? 7.549 5.774 -2.796 1.00 91.81 105 SER A CA 1
ATOM 755 C C . SER A 1 105 ? 6.105 6.113 -2.431 1.00 91.81 105 SER A C 1
ATOM 757 O O . SER A 1 105 ? 5.191 5.595 -3.071 1.00 91.81 105 SER A O 1
ATOM 759 N N . SER A 1 106 ? 5.883 7.020 -1.473 1.00 92.56 106 SER A N 1
ATOM 760 C CA . SER A 1 106 ? 4.542 7.493 -1.116 1.00 92.56 106 SER A CA 1
ATOM 761 C C . SER A 1 106 ? 3.873 8.190 -2.294 1.00 92.56 106 SER A C 1
ATOM 763 O O . SER A 1 106 ? 2.733 7.873 -2.615 1.00 92.56 106 SER A O 1
ATOM 765 N N . ALA A 1 107 ? 4.581 9.092 -2.984 1.00 93.75 107 ALA A N 1
ATOM 766 C CA . ALA A 1 107 ? 4.035 9.790 -4.146 1.00 93.75 107 ALA A CA 1
ATOM 767 C C . ALA A 1 107 ? 3.634 8.816 -5.267 1.00 93.75 107 ALA A C 1
ATOM 769 O O . ALA A 1 107 ? 2.532 8.922 -5.806 1.00 93.75 107 ALA A O 1
ATOM 770 N N . ALA A 1 108 ? 4.490 7.836 -5.576 1.00 93.69 108 ALA A N 1
ATOM 771 C CA . ALA A 1 108 ? 4.195 6.818 -6.580 1.00 93.69 108 ALA A CA 1
ATOM 772 C C . ALA A 1 108 ? 2.995 5.943 -6.182 1.00 93.69 108 ALA A C 1
ATOM 774 O O . ALA A 1 108 ? 2.107 5.715 -7.002 1.00 93.69 108 ALA A O 1
ATOM 775 N N . LEU A 1 109 ? 2.933 5.486 -4.924 1.00 95.50 109 LEU A N 1
ATOM 776 C CA . LEU A 1 109 ? 1.834 4.652 -4.432 1.00 95.50 109 LEU A CA 1
ATOM 777 C C . LEU A 1 109 ? 0.499 5.403 -4.448 1.00 95.50 109 LEU A C 1
ATOM 779 O O . LEU A 1 109 ? -0.497 4.868 -4.931 1.00 95.50 109 LEU A O 1
ATOM 783 N N . LEU A 1 110 ? 0.478 6.639 -3.943 1.00 95.94 110 LEU A N 1
ATOM 784 C CA . LEU A 1 110 ? -0.728 7.466 -3.912 1.00 95.94 110 LEU A CA 1
ATOM 785 C C . LEU A 1 110 ? -1.235 7.760 -5.327 1.00 95.94 110 LEU A C 1
ATOM 787 O O . LEU A 1 110 ? -2.420 7.574 -5.598 1.00 95.94 110 LEU A O 1
ATOM 791 N N . SER A 1 111 ? -0.334 8.145 -6.238 1.00 95.50 111 SER A N 1
ATOM 792 C CA . SER A 1 111 ? -0.662 8.347 -7.653 1.00 95.50 111 SER A CA 1
ATOM 793 C C . SER A 1 111 ? -1.266 7.082 -8.268 1.00 95.50 111 SER A C 1
ATOM 795 O O . SER A 1 111 ? -2.361 7.123 -8.832 1.00 95.50 111 SER A O 1
ATOM 797 N N . HIS A 1 112 ? -0.626 5.930 -8.057 1.00 94.88 112 HIS A N 1
ATOM 798 C CA . HIS A 1 112 ? -1.113 4.653 -8.562 1.00 94.88 112 HIS A CA 1
ATOM 799 C C . HIS A 1 112 ? -2.523 4.322 -8.056 1.00 94.88 112 HIS A C 1
ATOM 801 O O . HIS A 1 112 ? -3.427 4.132 -8.867 1.00 94.88 112 HIS A O 1
ATOM 807 N N . VAL A 1 113 ? -2.741 4.311 -6.737 1.00 95.50 113 VAL A N 1
ATOM 808 C CA . VAL A 1 113 ? -4.044 3.946 -6.151 1.00 95.50 113 VAL A CA 1
ATOM 809 C C . VAL A 1 113 ? -5.135 4.941 -6.561 1.00 95.50 113 VAL A C 1
ATOM 811 O O . VAL A 1 113 ? -6.264 4.532 -6.816 1.00 95.50 113 VAL A O 1
ATOM 814 N N . SER A 1 114 ? -4.803 6.229 -6.707 1.00 95.44 114 SER A N 1
ATOM 815 C CA . SER A 1 114 ? -5.751 7.241 -7.188 1.00 95.44 114 SER A CA 1
ATOM 816 C C . SER A 1 114 ? -6.239 7.006 -8.625 1.00 95.44 114 SER A C 1
ATOM 818 O O . SER A 1 114 ? -7.344 7.430 -8.964 1.00 95.44 114 SER A O 1
ATOM 820 N N . SER A 1 115 ? -5.441 6.315 -9.448 1.00 94.75 115 SER A N 1
ATOM 821 C CA . SER A 1 115 ? -5.762 5.994 -10.845 1.00 94.75 115 SER A CA 1
ATOM 822 C C . SER A 1 115 ? -6.588 4.716 -11.022 1.00 94.75 115 SER A C 1
ATOM 824 O O . SER A 1 115 ? -7.097 4.474 -12.116 1.00 94.75 115 SER A O 1
ATOM 826 N N . LEU A 1 116 ? -6.732 3.901 -9.970 1.00 94.38 116 LEU A N 1
ATOM 827 C CA . LEU A 1 116 ? -7.425 2.615 -10.045 1.00 94.38 116 LEU A CA 1
ATOM 828 C C . LEU A 1 116 ? -8.943 2.783 -10.195 1.00 94.38 116 LEU A C 1
ATOM 830 O O . LEU A 1 116 ? -9.574 3.620 -9.542 1.00 94.38 116 LEU A O 1
ATOM 834 N N . GLY A 1 117 ? -9.546 1.922 -11.016 1.00 93.44 117 GLY A N 1
ATOM 835 C CA . GLY A 1 117 ? -10.996 1.757 -11.077 1.00 93.44 117 GLY A CA 1
ATOM 836 C C . GLY A 1 117 ? -11.557 1.026 -9.850 1.00 93.44 117 GLY A C 1
ATOM 837 O O . GLY A 1 117 ? -10.822 0.463 -9.042 1.00 93.44 117 GLY A O 1
ATOM 838 N N . GLN A 1 118 ? -12.889 0.974 -9.727 1.00 89.00 118 GLN A N 1
ATOM 839 C CA . GLN A 1 118 ? -13.567 0.397 -8.552 1.00 89.00 118 GLN A CA 1
ATOM 840 C C . GLN A 1 118 ? -13.210 -1.083 -8.298 1.00 89.00 118 GLN A C 1
ATOM 842 O O . GLN A 1 118 ? -12.995 -1.488 -7.160 1.00 89.00 118 GLN A O 1
ATOM 847 N N . VAL A 1 119 ? -13.129 -1.898 -9.354 1.00 91.56 119 VAL A N 1
ATOM 848 C CA . VAL A 1 119 ? -12.781 -3.328 -9.235 1.00 91.56 119 VAL A CA 1
ATOM 849 C C . VAL A 1 119 ? -11.310 -3.505 -8.847 1.00 91.56 119 VAL A C 1
ATOM 851 O O . VAL A 1 119 ? -10.971 -4.362 -8.033 1.00 91.56 119 VAL A O 1
ATOM 854 N N . GLU A 1 120 ? -10.428 -2.676 -9.402 1.00 93.31 120 GLU A N 1
ATOM 855 C CA . GLU A 1 120 ? -8.989 -2.754 -9.151 1.00 93.31 120 GLU A CA 1
ATOM 856 C C . GLU A 1 120 ? -8.641 -2.300 -7.731 1.00 93.31 120 GLU A C 1
ATOM 858 O O . GLU A 1 120 ? -7.851 -2.965 -7.059 1.00 93.31 120 GLU A O 1
ATOM 863 N N . VAL A 1 121 ? -9.264 -1.217 -7.248 1.00 94.69 121 VAL A N 1
ATOM 864 C CA . VAL A 1 121 ? -9.058 -0.734 -5.877 1.00 94.69 121 VAL A CA 1
ATOM 865 C C . VAL A 1 121 ? -9.591 -1.730 -4.846 1.00 94.69 121 VAL A C 1
ATOM 867 O O . VAL A 1 121 ? -8.966 -1.886 -3.800 1.00 94.69 121 VAL A O 1
ATOM 870 N N . GLN A 1 122 ? -10.674 -2.463 -5.144 1.00 94.19 122 GLN A N 1
ATOM 871 C CA . GLN A 1 122 ? -11.144 -3.552 -4.279 1.00 94.19 122 GLN A CA 1
ATOM 872 C C . GLN A 1 122 ? -10.093 -4.660 -4.171 1.00 94.19 122 GLN A C 1
ATOM 874 O O . GLN A 1 122 ? -9.688 -5.007 -3.068 1.00 94.19 122 GLN A O 1
ATOM 879 N N . GLY A 1 123 ? -9.578 -5.153 -5.304 1.00 94.25 123 GLY A N 1
ATOM 880 C CA . GLY A 1 123 ? -8.529 -6.176 -5.286 1.00 94.25 123 GLY A CA 1
ATOM 881 C C . GLY A 1 123 ? -7.240 -5.701 -4.603 1.00 94.25 123 GLY A C 1
ATOM 882 O O . GLY A 1 123 ? -6.569 -6.482 -3.930 1.00 94.25 123 GLY A O 1
ATOM 883 N N . PHE A 1 124 ? -6.896 -4.418 -4.741 1.00 95.88 124 PHE A N 1
ATOM 884 C CA . PHE A 1 124 ? -5.802 -3.801 -3.992 1.00 95.88 124 PHE A CA 1
ATOM 885 C C . PHE A 1 124 ? -6.076 -3.790 -2.480 1.00 95.88 124 PHE A C 1
ATOM 887 O O . PHE A 1 124 ? -5.186 -4.129 -1.703 1.00 95.88 124 PHE A O 1
ATOM 894 N N . ALA A 1 125 ? -7.290 -3.426 -2.058 1.00 95.50 125 ALA A N 1
ATOM 895 C CA . ALA A 1 125 ? -7.680 -3.404 -0.652 1.00 95.50 125 ALA A CA 1
ATOM 896 C C . ALA A 1 125 ? -7.675 -4.808 -0.029 1.00 95.50 125 ALA A C 1
ATOM 898 O O . ALA A 1 125 ? -7.212 -4.960 1.101 1.00 95.50 125 ALA A O 1
ATOM 899 N N . ASP A 1 126 ? -8.103 -5.831 -0.771 1.00 95.00 126 ASP A N 1
ATOM 900 C CA . ASP A 1 126 ? -8.066 -7.225 -0.319 1.00 95.00 126 ASP A CA 1
ATOM 901 C C . ASP A 1 126 ? -6.619 -7.682 -0.048 1.00 95.00 126 ASP A C 1
ATOM 903 O O . ASP A 1 126 ? -6.316 -8.221 1.021 1.00 95.00 126 ASP A O 1
ATOM 907 N N . ASP A 1 127 ? -5.691 -7.390 -0.969 1.00 95.81 127 ASP A N 1
ATOM 908 C CA . ASP A 1 127 ? -4.264 -7.688 -0.785 1.00 95.81 127 ASP A CA 1
ATOM 909 C C . ASP A 1 127 ? -3.632 -6.860 0.343 1.00 95.81 127 ASP A C 1
ATOM 911 O O . ASP A 1 127 ? -2.786 -7.369 1.086 1.00 95.81 127 ASP A O 1
ATOM 915 N N . LEU A 1 128 ? -4.052 -5.602 0.507 1.00 95.69 128 LEU A N 1
ATOM 916 C CA . LEU A 1 128 ? -3.612 -4.731 1.598 1.00 95.69 128 LEU A CA 1
ATOM 917 C C . LEU A 1 128 ? -4.030 -5.293 2.963 1.00 95.69 128 LEU A C 1
ATOM 919 O O . LEU A 1 128 ? -3.204 -5.339 3.876 1.00 95.69 128 LEU A O 1
ATOM 923 N N . VAL A 1 129 ? -5.279 -5.746 3.105 1.00 95.44 129 VAL A N 1
ATOM 924 C CA . VAL A 1 129 ? -5.783 -6.382 4.334 1.00 95.44 129 VAL A CA 1
ATOM 925 C C . VAL A 1 129 ? -5.019 -7.672 4.619 1.00 95.44 129 VAL A C 1
ATOM 927 O O . VAL A 1 129 ? -4.553 -7.860 5.744 1.00 95.44 129 VAL A O 1
ATOM 930 N N . ALA A 1 130 ? -4.832 -8.528 3.610 1.00 94.62 130 ALA A N 1
ATOM 931 C CA . ALA A 1 130 ? -4.085 -9.775 3.762 1.00 94.62 130 ALA A CA 1
ATOM 932 C C . ALA A 1 130 ? -2.639 -9.523 4.225 1.00 94.62 130 ALA A C 1
ATOM 934 O O . ALA A 1 130 ? -2.161 -10.164 5.161 1.00 94.62 130 ALA A O 1
ATOM 935 N N . LEU A 1 131 ? -1.948 -8.549 3.625 1.00 94.06 131 LEU A N 1
ATOM 936 C CA . LEU A 1 131 ? -0.592 -8.172 4.038 1.00 94.06 131 LEU A CA 1
ATOM 937 C C . LEU A 1 131 ? -0.545 -7.563 5.434 1.00 94.06 131 LEU A C 1
ATOM 939 O O . LEU A 1 131 ? 0.390 -7.835 6.184 1.00 94.06 131 LEU A O 1
ATOM 943 N N . LEU A 1 132 ? -1.530 -6.743 5.801 1.00 93.12 132 LEU A N 1
ATOM 944 C CA . LEU A 1 132 ? -1.594 -6.158 7.136 1.00 93.12 132 LEU A CA 1
ATOM 945 C C . LEU A 1 132 ? -1.742 -7.257 8.199 1.00 93.12 132 LEU A C 1
ATOM 947 O O . LEU A 1 132 ? -1.031 -7.238 9.204 1.00 93.12 132 LEU A O 1
ATOM 951 N N . GLN A 1 133 ? -2.593 -8.255 7.948 1.00 93.25 133 GLN A N 1
ATOM 952 C CA . GLN A 1 133 ? -2.757 -9.419 8.823 1.00 93.25 133 GLN A CA 1
ATOM 953 C C . GLN A 1 133 ? -1.464 -10.232 8.954 1.00 93.25 133 GLN A C 1
ATOM 955 O O . GLN A 1 133 ? -1.081 -10.590 10.068 1.00 93.25 133 GLN A O 1
ATOM 960 N N . GLU A 1 134 ? -0.761 -10.478 7.847 1.00 92.44 134 GLU A N 1
ATOM 961 C CA . GLU A 1 134 ? 0.541 -11.159 7.853 1.00 92.44 134 GLU A CA 1
ATOM 962 C C . GLU A 1 134 ? 1.603 -10.358 8.614 1.00 92.44 134 GLU A C 1
ATOM 964 O O . GLU A 1 134 ? 2.374 -10.919 9.393 1.00 92.44 134 GLU A O 1
ATOM 969 N N . SER A 1 135 ? 1.614 -9.034 8.449 1.00 90.44 135 SER A N 1
ATOM 970 C CA . SER A 1 135 ? 2.584 -8.151 9.101 1.00 90.44 135 SER A CA 1
ATOM 971 C C . SER A 1 135 ? 2.443 -8.099 10.618 1.00 90.44 135 SER A C 1
ATOM 973 O O . SER A 1 135 ? 3.426 -7.851 11.306 1.00 90.44 135 SER A O 1
ATOM 975 N N . ASN A 1 136 ? 1.266 -8.416 11.166 1.00 87.00 136 ASN A N 1
ATOM 976 C CA . ASN A 1 136 ? 1.079 -8.520 12.614 1.00 87.00 136 ASN A CA 1
ATOM 977 C C . ASN A 1 136 ? 1.911 -9.654 13.241 1.00 87.00 136 ASN A C 1
ATOM 979 O O . ASN A 1 136 ? 2.149 -9.629 14.447 1.00 87.00 136 ASN A O 1
ATOM 983 N N . GLN A 1 137 ? 2.353 -10.630 12.442 1.00 87.12 137 GLN A N 1
ATOM 984 C CA . GLN A 1 137 ? 3.243 -11.713 12.876 1.00 87.12 137 GLN A CA 1
ATOM 985 C C . GLN A 1 137 ? 4.730 -11.397 12.630 1.00 87.12 137 GLN A C 1
ATOM 987 O O . GLN A 1 137 ? 5.598 -12.129 13.101 1.00 87.12 137 GLN A O 1
ATOM 992 N N . ASP A 1 138 ? 5.039 -10.311 11.914 1.00 87.19 138 ASP A N 1
ATOM 993 C CA . ASP A 1 138 ? 6.397 -9.901 11.557 1.00 87.19 138 ASP A CA 1
ATOM 994 C C . ASP A 1 138 ? 6.667 -8.475 12.053 1.00 87.19 138 ASP A C 1
ATOM 996 O O . ASP A 1 138 ? 6.295 -7.478 11.427 1.00 87.19 138 ASP A O 1
ATOM 1000 N N . SER A 1 139 ? 7.374 -8.367 13.181 1.00 82.38 139 SER A N 1
ATOM 1001 C CA . SER A 1 139 ? 7.697 -7.078 13.804 1.00 82.38 139 SER A CA 1
ATOM 1002 C C . SER A 1 139 ? 8.479 -6.130 12.890 1.00 82.38 139 SER A C 1
ATOM 1004 O O . SER A 1 139 ? 8.434 -4.918 13.098 1.00 82.38 139 SER A O 1
ATOM 1006 N N . ARG A 1 140 ? 9.152 -6.643 11.850 1.00 85.19 140 ARG A N 1
ATOM 1007 C CA . ARG A 1 140 ? 9.874 -5.819 10.868 1.00 85.19 140 ARG A CA 1
ATOM 1008 C C . ARG A 1 140 ? 8.937 -5.125 9.883 1.00 85.19 140 ARG A C 1
ATOM 1010 O O . ARG A 1 140 ? 9.338 -4.143 9.263 1.00 85.19 140 ARG A O 1
ATOM 1017 N N . LEU A 1 141 ? 7.714 -5.629 9.726 1.00 88.94 141 LEU A N 1
ATOM 1018 C CA . LEU A 1 141 ? 6.740 -5.148 8.747 1.00 88.94 141 LEU A CA 1
ATOM 1019 C C . LEU A 1 141 ? 5.525 -4.477 9.371 1.00 88.94 141 LEU A C 1
ATOM 1021 O O . LEU A 1 141 ? 4.923 -3.639 8.703 1.00 88.94 141 LEU A O 1
ATOM 1025 N N . ALA A 1 142 ? 5.198 -4.776 10.628 1.00 91.06 142 ALA A N 1
ATOM 1026 C CA . ALA A 1 142 ? 4.042 -4.196 11.308 1.00 91.06 142 ALA A CA 1
ATOM 1027 C C . ALA A 1 142 ? 4.017 -2.656 11.220 1.00 91.06 142 ALA A C 1
ATOM 1029 O O . ALA A 1 142 ? 3.044 -2.073 10.743 1.00 91.06 142 ALA A O 1
ATOM 1030 N N . LEU A 1 143 ? 5.112 -1.985 11.604 1.00 92.06 143 LEU A N 1
ATOM 1031 C CA . LEU A 1 143 ? 5.172 -0.519 11.585 1.00 92.06 143 LEU A CA 1
ATOM 1032 C C . LEU A 1 143 ? 5.137 0.064 10.156 1.00 92.06 143 LEU A C 1
ATOM 1034 O O . LEU A 1 143 ? 4.312 0.949 9.915 1.00 92.06 143 LEU A O 1
ATOM 1038 N N . PRO A 1 144 ? 5.960 -0.402 9.191 1.00 92.75 144 PRO A N 1
ATOM 1039 C CA . PRO A 1 144 ? 5.871 0.067 7.807 1.00 92.75 144 PRO A CA 1
ATOM 1040 C C . PRO A 1 144 ? 4.491 -0.122 7.163 1.00 92.75 144 PRO A C 1
ATOM 1042 O O . PRO A 1 144 ? 3.997 0.780 6.482 1.00 92.75 144 PRO A O 1
ATOM 1045 N N . MET A 1 145 ? 3.834 -1.258 7.417 1.00 93.50 145 MET A N 1
ATOM 1046 C CA . MET A 1 145 ? 2.482 -1.525 6.918 1.00 93.50 145 MET A CA 1
ATOM 1047 C C . MET A 1 145 ? 1.458 -0.558 7.509 1.00 93.50 145 MET A C 1
ATOM 1049 O O . MET A 1 145 ? 0.659 0.015 6.769 1.00 93.50 145 MET A O 1
ATOM 1053 N N . MET A 1 146 ? 1.503 -0.325 8.822 1.00 93.12 146 MET A N 1
ATOM 1054 C CA . MET A 1 146 ? 0.586 0.603 9.484 1.00 93.12 146 MET A CA 1
ATOM 1055 C C . MET A 1 146 ? 0.782 2.043 9.007 1.00 93.12 146 MET A C 1
ATOM 1057 O O . MET A 1 146 ? -0.200 2.722 8.717 1.00 93.12 146 MET A O 1
ATOM 1061 N N . LYS A 1 147 ? 2.031 2.491 8.834 1.00 94.38 147 LYS A N 1
ATOM 1062 C CA . LYS A 1 147 ? 2.322 3.802 8.233 1.00 94.38 147 LYS A CA 1
ATOM 1063 C C . LYS A 1 147 ? 1.779 3.907 6.810 1.00 94.38 147 LYS A C 1
ATOM 1065 O O . LYS A 1 147 ? 1.180 4.917 6.465 1.00 94.38 147 LYS A O 1
ATOM 1070 N N . THR A 1 148 ? 1.929 2.855 6.006 1.00 95.00 148 THR A N 1
ATOM 1071 C CA . THR A 1 148 ? 1.402 2.845 4.633 1.00 95.00 148 THR A CA 1
ATOM 1072 C C . THR A 1 148 ? -0.122 2.941 4.615 1.00 95.00 148 THR A C 1
ATOM 1074 O O . THR A 1 148 ? -0.676 3.738 3.860 1.00 95.00 148 THR A O 1
ATOM 1077 N N . LEU A 1 149 ? -0.812 2.183 5.475 1.00 96.06 149 LEU A N 1
ATOM 1078 C CA . LEU A 1 149 ? -2.264 2.298 5.624 1.00 96.06 149 LEU A CA 1
ATOM 1079 C C . LEU A 1 149 ? -2.665 3.712 6.062 1.00 96.06 149 LEU A C 1
ATOM 1081 O O . LEU A 1 149 ? -3.621 4.262 5.522 1.00 96.06 149 LEU A O 1
ATOM 1085 N N . GLN A 1 150 ? -1.925 4.313 6.997 1.00 95.50 150 GLN A N 1
ATOM 1086 C CA . GLN A 1 150 ? -2.192 5.672 7.467 1.00 95.50 150 GLN A CA 1
ATOM 1087 C C . GLN A 1 150 ? -2.096 6.665 6.306 1.00 95.50 150 GLN A C 1
ATOM 1089 O O . GLN A 1 150 ? -3.035 7.422 6.085 1.00 95.50 150 GLN A O 1
ATOM 1094 N N . THR A 1 151 ? -1.031 6.586 5.505 1.00 95.25 151 THR A N 1
ATOM 1095 C CA . THR A 1 151 ? -0.849 7.413 4.305 1.00 95.25 151 THR A CA 1
ATOM 1096 C C . THR A 1 151 ? -2.006 7.263 3.307 1.00 95.25 151 THR A C 1
ATOM 1098 O O . THR A 1 151 ? -2.476 8.259 2.760 1.00 95.25 151 THR A O 1
ATOM 1101 N N . LEU A 1 152 ? -2.516 6.045 3.091 1.00 96.25 152 LEU A N 1
ATOM 1102 C CA . LEU A 1 152 ? -3.657 5.801 2.194 1.00 96.25 152 LEU A CA 1
ATOM 1103 C C . LEU A 1 152 ? -4.979 6.373 2.734 1.00 96.25 152 LEU A C 1
ATOM 1105 O O . LEU A 1 152 ? -5.780 6.900 1.956 1.00 96.25 152 LEU A O 1
ATOM 1109 N N . LEU A 1 153 ? -5.213 6.271 4.047 1.00 96.19 153 LEU A N 1
ATOM 1110 C CA . LEU A 1 153 ? -6.413 6.798 4.706 1.00 96.19 153 LEU A CA 1
ATOM 1111 C C . LEU A 1 153 ? -6.404 8.328 4.781 1.00 96.19 153 LEU A C 1
ATOM 1113 O O . LEU A 1 153 ? -7.422 8.957 4.504 1.00 96.19 153 LEU A O 1
ATOM 1117 N N . GLU A 1 154 ? -5.262 8.938 5.101 1.00 95.75 154 GLU A N 1
ATOM 1118 C CA . GLU A 1 154 ? -5.095 10.399 5.105 1.00 95.75 154 GLU A CA 1
ATOM 1119 C C . GLU A 1 154 ? -5.341 10.994 3.715 1.00 95.75 154 GLU A C 1
ATOM 1121 O O . GLU A 1 154 ? -5.993 12.031 3.590 1.00 95.75 154 GLU A O 1
ATOM 1126 N N . ALA A 1 155 ? -4.901 10.295 2.667 1.00 96.06 155 ALA A N 1
ATOM 1127 C CA . ALA A 1 155 ? -5.149 10.664 1.277 1.00 96.06 155 ALA A CA 1
ATOM 1128 C C . ALA A 1 155 ? -6.562 10.309 0.771 1.00 96.06 155 ALA A C 1
ATOM 1130 O O . ALA A 1 155 ? -6.865 10.567 -0.394 1.00 96.06 155 ALA A O 1
ATOM 1131 N N . ARG A 1 156 ? -7.427 9.719 1.613 1.00 95.38 156 ARG A N 1
ATOM 1132 C CA . ARG A 1 156 ? -8.823 9.358 1.285 1.00 95.38 156 ARG A CA 1
ATOM 1133 C C . ARG A 1 156 ? -8.963 8.436 0.067 1.00 95.38 156 ARG A C 1
ATOM 1135 O O . ARG A 1 156 ? -10.012 8.380 -0.573 1.00 95.38 156 ARG A O 1
ATOM 1142 N N . LEU A 1 157 ? -7.919 7.672 -0.264 1.00 95.50 157 LEU A N 1
ATOM 1143 C CA . LEU A 1 157 ? -7.910 6.838 -1.473 1.00 95.50 157 LEU A CA 1
ATOM 1144 C C . LEU A 1 157 ? -8.779 5.582 -1.343 1.00 95.50 157 LEU A C 1
ATOM 1146 O O . LEU A 1 157 ? -9.176 5.000 -2.348 1.00 95.50 157 LEU A O 1
ATOM 1150 N N . LEU A 1 158 ? -9.108 5.190 -0.111 1.00 94.81 158 LEU A N 1
ATOM 1151 C CA . LEU A 1 158 ? -9.958 4.035 0.185 1.00 94.81 158 LEU A CA 1
ATOM 1152 C C . LEU A 1 158 ? -11.415 4.419 0.495 1.00 94.81 158 LEU A C 1
ATOM 1154 O O . LEU A 1 158 ? -12.243 3.530 0.682 1.00 94.81 158 LEU A O 1
ATOM 1158 N N . ASP A 1 159 ? -11.764 5.711 0.512 1.00 93.81 159 ASP A N 1
ATOM 1159 C CA . ASP A 1 159 ? -13.092 6.201 0.925 1.00 93.81 159 ASP A CA 1
ATOM 1160 C C . ASP A 1 159 ? -14.237 5.531 0.168 1.00 93.81 159 ASP A C 1
ATOM 1162 O O . ASP A 1 159 ? -15.259 5.185 0.756 1.00 93.81 159 ASP A O 1
ATOM 1166 N N . ARG A 1 160 ? -14.042 5.281 -1.128 1.00 91.50 160 ARG A N 1
ATOM 1167 C CA . ARG A 1 160 ? -15.036 4.650 -2.012 1.00 91.50 160 ARG A CA 1
ATOM 1168 C C . ARG A 1 160 ? -15.406 3.234 -1.571 1.00 91.50 160 ARG A C 1
ATOM 1170 O O . ARG A 1 160 ? -16.515 2.785 -1.830 1.00 91.50 160 ARG A O 1
ATOM 1177 N N . LEU A 1 161 ? -14.473 2.531 -0.929 1.00 93.00 161 LEU A N 1
ATOM 1178 C CA . LEU A 1 161 ? -14.680 1.187 -0.391 1.00 93.00 161 LEU A CA 1
ATOM 1179 C C . LEU A 1 161 ? -15.127 1.223 1.068 1.00 93.00 161 LEU A C 1
ATOM 1181 O O . LEU A 1 161 ? -15.886 0.361 1.502 1.00 93.00 161 LEU A O 1
ATOM 1185 N N . LEU A 1 162 ? -14.660 2.215 1.828 1.00 92.69 162 LEU A N 1
ATOM 1186 C CA . LEU A 1 162 ? -14.991 2.371 3.243 1.00 92.69 162 LEU A CA 1
ATOM 1187 C C . LEU A 1 162 ? -16.406 2.918 3.472 1.00 92.69 162 LEU A C 1
ATOM 1189 O O . LEU A 1 162 ? -16.987 2.672 4.522 1.00 92.69 162 LEU A O 1
ATOM 1193 N N . THR A 1 163 ? -16.955 3.655 2.504 1.00 90.62 163 THR A N 1
ATOM 1194 C CA . THR A 1 163 ? -18.319 4.215 2.547 1.00 90.62 163 THR A CA 1
ATOM 1195 C C . THR A 1 163 ? -19.345 3.369 1.797 1.00 90.62 163 THR A C 1
ATOM 1197 O O . THR A 1 163 ? -20.541 3.649 1.875 1.00 90.62 163 THR A O 1
ATOM 1200 N N . ALA A 1 164 ? -18.906 2.333 1.074 1.00 87.19 164 ALA A N 1
ATOM 1201 C CA . ALA A 1 164 ? -19.811 1.441 0.366 1.00 87.19 164 ALA A CA 1
ATOM 1202 C C . ALA A 1 164 ? -20.742 0.727 1.360 1.00 87.19 164 ALA A C 1
ATOM 1204 O O . ALA A 1 164 ? -20.295 0.186 2.376 1.00 87.19 164 ALA A O 1
ATOM 1205 N N . ALA A 1 165 ? -22.043 0.730 1.059 1.00 75.50 165 ALA A N 1
ATOM 1206 C CA . ALA A 1 165 ? -23.050 0.088 1.894 1.00 75.50 165 ALA A CA 1
ATOM 1207 C C . ALA A 1 165 ? -22.699 -1.394 2.110 1.00 75.50 165 ALA A C 1
ATOM 1209 O O . ALA A 1 165 ? -22.371 -2.102 1.159 1.00 75.50 165 ALA A O 1
ATOM 1210 N N . SER A 1 166 ? -22.758 -1.853 3.364 1.00 77.75 166 SER A N 1
ATOM 1211 C CA . SER A 1 166 ? -22.412 -3.226 3.761 1.00 77.75 166 SER A CA 1
ATOM 1212 C C . SER A 1 166 ? -20.957 -3.651 3.482 1.00 77.75 166 SER A C 1
ATOM 1214 O O . SER A 1 166 ? -20.660 -4.849 3.465 1.00 77.75 166 SER A O 1
ATOM 1216 N N . SER A 1 167 ? -20.027 -2.711 3.281 1.00 84.31 167 SER A N 1
ATOM 1217 C CA . SER A 1 167 ? -18.610 -3.049 3.130 1.00 84.31 167 SER A CA 1
ATOM 1218 C C . SER A 1 167 ? -18.031 -3.595 4.443 1.00 84.31 167 SER A C 1
ATOM 1220 O O . SER A 1 167 ? -18.077 -2.903 5.463 1.00 84.31 167 SER A O 1
ATOM 1222 N N . PRO A 1 168 ? -17.431 -4.800 4.452 1.00 90.06 168 PRO A N 1
ATOM 1223 C CA . PRO A 1 168 ? -16.763 -5.329 5.640 1.00 90.06 168 PRO A CA 1
ATOM 1224 C C . PRO A 1 168 ? -15.403 -4.657 5.890 1.00 90.06 168 PRO A C 1
ATOM 1226 O O . PRO A 1 168 ? -14.811 -4.848 6.955 1.00 90.06 168 PRO A O 1
ATOM 1229 N N . LEU A 1 169 ? -14.896 -3.874 4.930 1.00 93.56 169 LEU A N 1
ATOM 1230 C CA . LEU A 1 169 ? -13.535 -3.343 4.937 1.00 93.56 169 LEU A CA 1
ATOM 1231 C C . LEU A 1 169 ? -13.221 -2.466 6.167 1.00 93.56 169 LEU A C 1
ATOM 1233 O O . LEU A 1 169 ? -12.189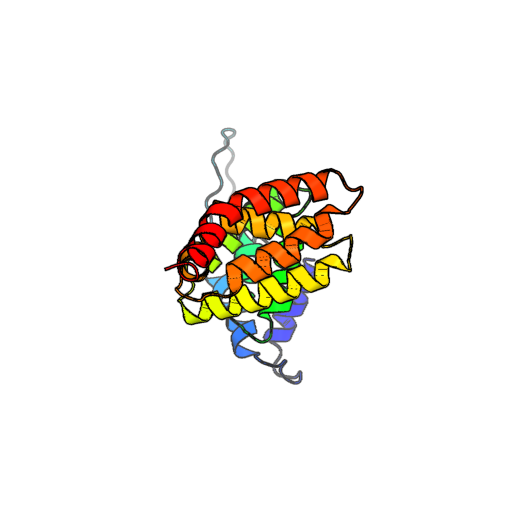 -2.717 6.796 1.00 93.56 169 LEU A O 1
ATOM 1237 N N . PRO A 1 170 ? -14.064 -1.494 6.588 1.00 93.69 170 PRO A N 1
ATOM 1238 C CA . PRO A 1 170 ? -13.779 -0.690 7.780 1.00 93.69 170 PRO A CA 1
ATOM 1239 C C . PRO A 1 170 ? -13.617 -1.545 9.043 1.00 93.69 170 PRO A C 1
ATOM 1241 O O . PRO A 1 170 ? -12.673 -1.355 9.817 1.00 93.69 170 PRO A O 1
ATOM 1244 N N . ALA A 1 171 ? -14.508 -2.523 9.231 1.00 92.25 171 ALA A N 1
ATOM 1245 C CA . ALA A 1 171 ? -14.483 -3.426 10.377 1.00 92.25 171 ALA A CA 1
ATOM 1246 C C . ALA A 1 171 ? -13.254 -4.349 10.343 1.00 92.25 171 ALA A C 1
ATOM 1248 O O . ALA A 1 171 ? -12.575 -4.506 11.360 1.00 92.25 171 ALA A O 1
ATOM 1249 N N . GLN A 1 172 ? -12.920 -4.900 9.171 1.00 94.12 172 GLN A N 1
ATOM 1250 C CA . GLN A 1 172 ? -11.731 -5.733 8.968 1.00 94.12 172 GLN A CA 1
ATOM 1251 C C . GLN A 1 172 ? -10.434 -4.966 9.252 1.00 94.12 172 GLN A C 1
ATOM 1253 O O . GLN A 1 172 ? -9.567 -5.471 9.974 1.00 94.12 172 GLN A O 1
ATOM 1258 N N . LEU A 1 173 ? -10.302 -3.735 8.747 1.00 95.12 173 LEU A N 1
ATOM 1259 C CA . LEU A 1 173 ? -9.144 -2.882 9.020 1.00 95.12 173 LEU A CA 1
ATOM 1260 C C . LEU A 1 173 ? -9.054 -2.535 10.507 1.00 95.12 173 LEU A C 1
ATOM 1262 O O . LEU A 1 173 ? -7.993 -2.706 11.105 1.00 95.12 173 LEU A O 1
ATOM 1266 N N . SER A 1 174 ? -10.162 -2.130 11.140 1.00 94.19 174 SER A N 1
ATOM 1267 C CA . SER A 1 174 ? -10.174 -1.816 12.576 1.00 94.19 174 SER A CA 1
ATOM 1268 C C . SER A 1 174 ? -9.747 -3.015 13.422 1.00 94.19 174 SER A C 1
ATOM 1270 O O . SER A 1 174 ? -8.900 -2.862 14.306 1.00 94.19 174 SER A O 1
ATOM 1272 N N . ALA A 1 175 ? -10.283 -4.206 13.138 1.00 93.31 175 ALA A N 1
ATOM 1273 C CA . ALA A 1 175 ? -9.924 -5.436 13.837 1.00 93.31 175 ALA A CA 1
ATOM 1274 C C . ALA A 1 175 ? -8.438 -5.780 13.660 1.00 93.31 175 ALA A C 1
ATOM 1276 O O . ALA A 1 175 ? -7.756 -6.096 14.636 1.00 93.31 175 ALA A O 1
ATOM 1277 N N . THR A 1 176 ? -7.917 -5.649 12.439 1.00 92.94 176 THR A N 1
ATOM 1278 C CA . THR A 1 176 ? -6.518 -5.970 12.130 1.00 92.94 176 THR A CA 1
ATOM 1279 C C . THR A 1 176 ? -5.546 -4.983 12.788 1.00 92.94 176 THR A C 1
ATOM 1281 O O . THR A 1 176 ? -4.537 -5.406 13.351 1.00 92.94 176 THR A O 1
ATOM 1284 N N . VAL A 1 177 ? -5.870 -3.684 12.801 1.00 93.62 177 VAL A N 1
ATOM 1285 C CA . VAL A 1 177 ? -5.062 -2.620 13.435 1.00 93.62 177 VAL A CA 1
ATOM 1286 C C . VAL A 1 177 ? -5.086 -2.702 14.967 1.00 93.62 177 VAL A C 1
ATOM 1288 O O . VAL A 1 177 ? -4.146 -2.254 15.622 1.00 93.62 177 VAL A O 1
ATOM 1291 N N . LYS A 1 178 ? -6.126 -3.292 15.571 1.00 91.19 178 LYS A N 1
ATOM 1292 C CA . LYS A 1 178 ? -6.207 -3.464 17.033 1.00 91.19 178 LYS A CA 1
ATOM 1293 C C . LYS A 1 178 ? -5.192 -4.464 17.585 1.00 91.19 178 LYS A C 1
ATOM 1295 O O . LYS A 1 178 ? -4.797 -4.326 18.740 1.00 91.19 178 LYS A O 1
ATOM 1300 N N . ALA A 1 179 ? -4.762 -5.454 16.802 1.00 85.25 179 ALA A N 1
ATOM 1301 C CA . ALA A 1 179 ? -3.798 -6.453 17.269 1.00 85.25 179 ALA A CA 1
ATOM 1302 C C . ALA A 1 179 ? -2.442 -5.824 17.687 1.00 85.25 179 ALA A C 1
ATOM 1304 O O . ALA A 1 179 ? -2.005 -6.076 18.815 1.00 85.25 179 ALA A O 1
ATOM 1305 N N . PRO A 1 180 ? -1.830 -4.931 16.882 1.00 80.50 180 PRO A N 1
ATOM 1306 C CA . PRO A 1 180 ? -0.633 -4.171 17.257 1.00 80.50 180 PRO A CA 1
ATOM 1307 C C . PRO A 1 180 ? -0.752 -3.273 18.494 1.00 80.50 180 PRO A C 1
ATOM 1309 O O . PRO A 1 180 ? 0.267 -2.966 19.108 1.00 80.50 180 PRO A O 1
ATOM 1312 N N . LEU A 1 181 ? -1.961 -2.868 18.908 1.00 84.44 181 LEU A N 1
ATOM 1313 C CA . LEU A 1 181 ? -2.158 -1.969 20.062 1.00 84.44 181 LEU A CA 1
ATOM 1314 C C . LEU A 1 181 ? -1.781 -2.600 21.409 1.00 84.44 181 LEU A C 1
ATOM 1316 O O . LEU A 1 181 ? -1.729 -1.915 22.425 1.00 84.44 181 LEU A O 1
ATOM 1320 N N . ARG A 1 182 ? -1.527 -3.911 21.436 1.00 83.25 182 ARG A N 1
ATOM 1321 C CA . ARG A 1 182 ? -1.008 -4.621 22.614 1.00 83.25 182 ARG A CA 1
ATOM 1322 C C . ARG A 1 182 ? 0.524 -4.650 22.664 1.00 83.25 182 ARG A C 1
ATOM 1324 O O . ARG A 1 182 ? 1.089 -5.223 23.594 1.00 83.25 182 ARG A O 1
ATOM 1331 N N . SER A 1 183 ? 1.195 -4.079 21.662 1.00 82.69 183 SER A N 1
ATOM 1332 C CA . SER A 1 183 ? 2.654 -4.005 21.592 1.00 82.69 183 SER A CA 1
ATOM 1333 C C . SER A 1 183 ? 3.227 -3.017 22.611 1.00 82.69 183 SER A C 1
ATOM 1335 O O . SER A 1 183 ? 2.583 -2.042 22.991 1.00 82.69 183 SER A O 1
ATOM 1337 N N . LYS A 1 184 ? 4.476 -3.255 23.026 1.00 87.06 184 LYS A N 1
ATOM 1338 C CA . LYS A 1 184 ? 5.278 -2.307 23.822 1.00 87.06 184 LYS A CA 1
ATOM 1339 C C . LYS A 1 184 ? 6.031 -1.294 22.946 1.00 87.06 184 LYS A C 1
ATOM 1341 O O . LYS A 1 184 ? 6.682 -0.398 23.474 1.00 87.06 184 LYS A O 1
ATOM 1346 N N . ASP A 1 185 ? 5.967 -1.457 21.625 1.00 89.88 185 ASP A N 1
ATOM 1347 C CA . ASP A 1 185 ? 6.544 -0.539 20.645 1.00 89.88 185 ASP A CA 1
ATOM 1348 C C . ASP A 1 185 ? 5.689 0.736 20.565 1.00 89.88 185 ASP A C 1
ATOM 1350 O O . ASP A 1 185 ? 4.565 0.723 20.057 1.00 89.88 185 ASP A O 1
ATOM 1354 N N . LEU A 1 186 ? 6.218 1.835 21.111 1.00 91.75 186 LEU A N 1
ATOM 1355 C CA . LEU A 1 186 ? 5.524 3.120 21.183 1.00 91.75 186 LEU A CA 1
ATOM 1356 C C . LEU A 1 186 ? 5.200 3.704 19.791 1.00 91.75 186 LEU A C 1
ATOM 1358 O O . LEU A 1 186 ? 4.044 4.084 19.585 1.00 91.75 186 LEU A O 1
ATOM 1362 N N . PRO A 1 187 ? 6.138 3.766 18.821 1.00 91.19 187 PRO A N 1
ATOM 1363 C CA . PRO A 1 187 ? 5.817 4.131 17.440 1.00 91.19 187 PRO A CA 1
ATOM 1364 C C . PRO A 1 187 ? 4.657 3.332 16.839 1.00 91.19 187 PRO A C 1
ATOM 1366 O O . PRO A 1 187 ? 3.762 3.919 16.224 1.00 91.19 187 PRO A O 1
ATOM 1369 N N . LEU A 1 188 ? 4.642 2.012 17.036 1.00 90.81 188 LEU A N 1
ATOM 1370 C CA . LEU A 1 188 ? 3.581 1.140 16.528 1.00 90.81 188 LEU A CA 1
ATOM 1371 C C . LEU A 1 188 ? 2.234 1.440 17.194 1.00 90.81 188 LEU A C 1
ATOM 1373 O O . LEU A 1 188 ? 1.214 1.553 16.513 1.00 90.81 188 LEU A O 1
ATOM 1377 N N . LEU A 1 189 ? 2.244 1.627 18.515 1.00 93.06 189 LEU A N 1
ATOM 1378 C CA . LEU A 1 189 ? 1.062 1.960 19.303 1.00 93.06 189 LEU A CA 1
ATOM 1379 C C . LEU A 1 189 ? 0.442 3.293 18.861 1.00 93.06 189 LEU A C 1
ATOM 1381 O O . LEU A 1 189 ? -0.755 3.345 18.586 1.00 93.06 189 LEU A O 1
ATOM 1385 N N . LEU A 1 190 ? 1.250 4.353 18.749 1.00 93.50 190 LEU A N 1
ATOM 1386 C CA . LEU A 1 190 ? 0.792 5.677 18.312 1.00 93.50 190 LEU A CA 1
ATOM 1387 C C . LEU A 1 190 ? 0.225 5.635 16.888 1.00 93.50 190 LEU A C 1
ATOM 1389 O O . LEU A 1 190 ? -0.866 6.151 16.645 1.00 93.50 190 LEU A O 1
ATOM 1393 N N . THR A 1 191 ? 0.924 4.961 15.969 1.00 94.12 191 THR A N 1
ATOM 1394 C CA . THR A 1 191 ? 0.439 4.751 14.594 1.00 94.12 191 THR A CA 1
ATOM 1395 C C . THR A 1 191 ? -0.914 4.035 14.604 1.00 94.12 191 THR A C 1
ATOM 1397 O O . THR A 1 191 ? -1.840 4.425 13.895 1.00 94.12 191 THR A O 1
ATOM 1400 N N . GLY A 1 192 ? -1.074 3.021 15.456 1.00 94.31 192 GLY A N 1
ATOM 1401 C CA . GLY A 1 192 ? -2.323 2.274 15.573 1.00 94.31 192 GLY A CA 1
ATOM 1402 C C . GLY A 1 192 ? -3.479 3.094 16.127 1.00 94.31 192 GLY A C 1
ATOM 1403 O O . GLY A 1 192 ? -4.590 2.987 15.615 1.00 94.31 192 GLY A O 1
ATOM 1404 N N . ILE A 1 193 ? -3.231 3.932 17.134 1.00 94.12 193 ILE A N 1
ATOM 1405 C CA . ILE A 1 193 ? -4.242 4.844 17.681 1.00 94.12 193 ILE A CA 1
ATOM 1406 C C . ILE A 1 193 ? -4.702 5.827 16.598 1.00 94.12 193 ILE A C 1
ATOM 1408 O O . ILE A 1 193 ? -5.906 5.965 16.385 1.00 94.12 193 ILE A O 1
ATOM 1412 N N . ASN A 1 194 ? -3.769 6.441 15.864 1.00 95.44 194 ASN A N 1
ATOM 1413 C CA . ASN A 1 194 ? -4.098 7.349 14.760 1.00 95.44 194 ASN A CA 1
ATOM 1414 C C . ASN A 1 194 ? -4.957 6.661 13.695 1.00 95.44 194 ASN A C 1
ATOM 1416 O O . ASN A 1 194 ? -5.972 7.206 13.269 1.00 95.44 194 ASN A O 1
ATOM 1420 N N . LEU A 1 195 ? -4.601 5.434 13.313 1.00 96.00 195 LEU A N 1
ATOM 1421 C CA . LEU A 1 195 ? -5.395 4.633 12.383 1.00 96.00 195 LEU A CA 1
ATOM 1422 C C . LEU A 1 195 ? -6.808 4.351 12.901 1.00 96.00 195 LEU A C 1
ATOM 1424 O O . LEU A 1 195 ? -7.758 4.435 12.127 1.00 96.00 195 LEU A O 1
ATOM 1428 N N . GLN A 1 196 ? -6.977 4.040 14.191 1.00 94.50 196 GLN A N 1
ATOM 1429 C CA . GLN A 1 196 ? -8.319 3.869 14.758 1.00 94.50 196 GLN A CA 1
ATOM 1430 C C . GLN A 1 196 ? -9.128 5.159 14.639 1.00 94.50 196 GLN A C 1
ATOM 1432 O O . GLN A 1 196 ? -10.268 5.097 14.189 1.00 94.50 196 GLN A O 1
ATOM 1437 N N . VAL A 1 197 ? -8.536 6.312 14.969 1.00 94.25 197 VAL A N 1
ATOM 1438 C CA . VAL A 1 197 ? -9.187 7.626 14.839 1.00 94.25 197 VAL A CA 1
ATOM 1439 C C . VAL A 1 197 ? -9.594 7.906 13.391 1.00 94.25 197 VAL A C 1
ATOM 1441 O O . VAL A 1 197 ? -10.728 8.316 13.153 1.00 94.25 197 VAL A O 1
ATOM 1444 N N . LEU A 1 198 ? -8.716 7.625 12.422 1.00 95.31 198 LEU A N 1
ATOM 1445 C CA . LEU A 1 198 ? -9.016 7.776 10.994 1.00 95.31 198 LEU A CA 1
ATOM 1446 C C . LEU A 1 198 ? -10.154 6.855 10.530 1.00 95.31 198 LEU A C 1
ATOM 1448 O O . LEU A 1 198 ? -10.914 7.235 9.644 1.00 95.31 198 LEU A O 1
ATOM 1452 N N . LEU A 1 199 ? -10.298 5.669 11.128 1.00 94.38 199 LEU A N 1
ATOM 1453 C CA . LEU A 1 199 ? -11.341 4.702 10.774 1.00 94.38 199 LEU A CA 1
ATOM 1454 C C . LEU A 1 199 ? -12.699 4.973 11.448 1.00 94.38 199 LEU A C 1
ATOM 1456 O O . LEU A 1 199 ? -13.719 4.495 10.946 1.00 94.38 199 LEU A O 1
ATOM 1460 N N . LEU A 1 200 ? -12.746 5.738 12.549 1.00 92.38 200 LEU A N 1
ATOM 1461 C CA . LEU A 1 200 ? -13.977 6.001 13.315 1.00 92.38 200 LEU A CA 1
ATOM 1462 C C . LEU A 1 200 ? -15.175 6.463 12.462 1.00 92.38 200 LEU A C 1
ATOM 1464 O O . LEU A 1 200 ? -16.261 5.909 12.660 1.00 92.38 200 LEU A O 1
ATOM 1468 N N . PRO A 1 201 ? -15.030 7.409 11.508 1.00 90.81 201 PRO A N 1
ATOM 1469 C CA . PRO A 1 201 ? -16.164 7.889 10.716 1.00 90.81 201 PRO A CA 1
ATOM 1470 C C . PRO A 1 201 ? -16.847 6.783 9.902 1.00 90.81 201 PRO A C 1
ATOM 1472 O O . PRO A 1 201 ? -18.062 6.802 9.729 1.00 90.81 201 PRO A O 1
ATOM 1475 N N . TYR A 1 202 ? -16.079 5.796 9.437 1.00 90.69 202 TYR A N 1
ATOM 1476 C CA . TYR A 1 202 ? -16.580 4.703 8.601 1.00 90.69 202 TYR A CA 1
ATOM 1477 C C . TYR A 1 202 ? -17.212 3.579 9.433 1.00 90.69 202 TYR A C 1
ATOM 1479 O O . TYR A 1 202 ? -18.130 2.906 8.977 1.00 90.69 202 TYR A O 1
ATOM 1487 N N . LEU A 1 203 ? -16.764 3.398 10.679 1.00 86.38 203 LEU A N 1
ATOM 1488 C CA . LEU A 1 203 ? -17.339 2.418 11.607 1.00 86.38 203 LEU A CA 1
ATOM 1489 C C . LEU A 1 203 ? -18.702 2.873 12.146 1.00 86.38 203 LEU A C 1
ATOM 1491 O O . LEU A 1 203 ? -19.624 2.066 12.256 1.00 86.38 203 LEU A O 1
ATOM 1495 N N . ALA A 1 204 ? -18.859 4.167 12.438 1.00 71.62 204 ALA A N 1
ATOM 1496 C CA . ALA A 1 204 ? -20.123 4.718 12.930 1.00 71.62 204 ALA A CA 1
ATOM 1497 C C . ALA A 1 204 ? -21.273 4.553 11.916 1.00 71.62 204 ALA A C 1
ATOM 1499 O O . ALA A 1 204 ? -22.408 4.294 12.313 1.00 71.62 204 ALA A O 1
ATOM 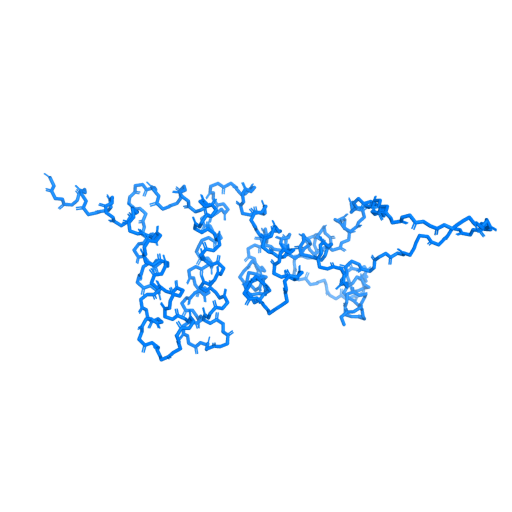1500 N N . GLY A 1 205 ? -20.972 4.619 10.613 1.00 59.88 205 GLY A N 1
ATOM 1501 C CA . GLY A 1 205 ? -21.944 4.396 9.537 1.00 59.88 205 GLY A CA 1
ATOM 1502 C C . GLY A 1 205 ? -22.448 2.953 9.425 1.00 59.88 205 GLY A C 1
ATOM 1503 O O . GLY A 1 205 ? -23.577 2.744 8.995 1.00 59.88 205 GLY A O 1
ATOM 1504 N N . THR A 1 206 ? -21.663 1.960 9.861 1.00 53.25 206 THR A N 1
ATOM 1505 C CA . THR A 1 206 ? -22.108 0.552 9.890 1.00 53.25 206 THR A CA 1
ATOM 1506 C C . THR A 1 206 ? -23.051 0.246 11.058 1.00 53.25 206 THR A C 1
ATOM 1508 O O . THR A 1 206 ? -23.918 -0.604 10.930 1.00 53.25 206 THR A O 1
ATOM 1511 N N . SER A 1 207 ? -22.945 0.981 12.172 1.00 45.59 207 SER A N 1
ATOM 1512 C CA . SER A 1 207 ? -23.735 0.730 13.388 1.00 45.59 207 SER A CA 1
ATOM 1513 C C . SER A 1 207 ? -25.105 1.421 13.413 1.00 45.59 207 SER A C 1
ATOM 1515 O O . SER A 1 207 ? -25.924 1.079 14.261 1.00 45.59 207 SER A O 1
ATOM 1517 N N . LEU A 1 208 ? -25.366 2.397 12.537 1.00 42.75 208 LEU A N 1
ATOM 1518 C CA . LEU A 1 208 ? -26.654 3.109 12.486 1.00 42.75 208 LEU A CA 1
ATOM 1519 C C . LEU A 1 208 ? -27.713 2.401 11.624 1.00 42.75 208 LEU A C 1
ATOM 1521 O O . LEU A 1 208 ? -28.889 2.725 11.745 1.00 42.75 208 LEU A O 1
ATOM 1525 N N . ALA A 1 209 ? -27.312 1.444 10.781 1.00 44.38 209 ALA A N 1
ATOM 1526 C CA . ALA A 1 209 ? -28.231 0.672 9.942 1.00 44.38 209 ALA A CA 1
ATOM 1527 C C . ALA A 1 209 ? -28.818 -0.566 10.650 1.00 44.38 209 ALA A C 1
ATOM 1529 O O . ALA A 1 209 ? -29.886 -1.019 10.263 1.00 44.38 209 ALA A O 1
ATOM 1530 N N . ASP A 1 210 ? -28.170 -1.069 11.706 1.00 40.81 210 ASP A N 1
ATOM 1531 C CA . ASP A 1 210 ? -28.627 -2.241 12.478 1.00 40.81 210 ASP A CA 1
ATOM 1532 C C . ASP A 1 210 ? -29.499 -1.865 13.701 1.00 40.81 210 ASP A C 1
ATOM 1534 O O . ASP A 1 210 ? -29.775 -2.702 14.561 1.00 40.81 210 ASP A O 1
ATOM 1538 N N . GLY A 1 211 ? -29.910 -0.595 13.814 1.00 42.47 211 GLY A N 1
ATOM 1539 C CA . GLY A 1 211 ? -30.595 -0.041 14.991 1.00 42.47 211 GLY A CA 1
ATOM 1540 C C . GLY A 1 211 ? -31.919 0.686 14.728 1.00 42.47 211 GLY A C 1
ATOM 1541 O O . GLY A 1 211 ? -32.391 1.384 15.627 1.00 42.47 211 GLY A O 1
ATOM 1542 N N . LEU A 1 212 ? -32.508 0.550 13.537 1.00 35.88 212 LEU A N 1
ATOM 1543 C CA . LEU A 1 212 ? -33.835 1.071 13.166 1.00 35.88 212 LEU A CA 1
ATOM 1544 C C . LEU A 1 212 ? -34.645 -0.015 12.453 1.00 35.88 212 LEU A C 1
ATOM 1546 O O . LEU A 1 212 ? -35.886 0.015 12.599 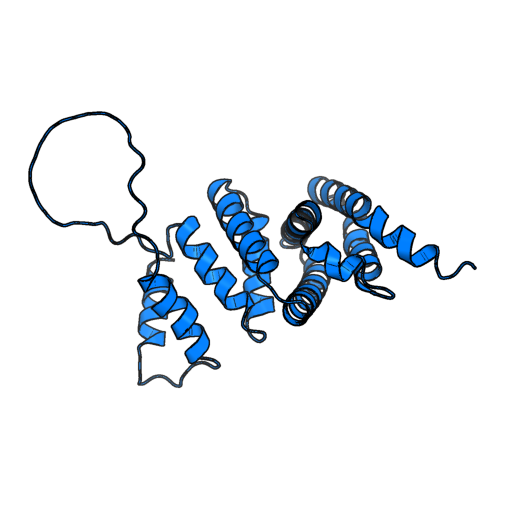1.00 35.88 212 LEU A O 1
#

Organism: NCBI:txid156174

pLDDT: mean 79.61, std 19.51, range [27.28, 96.25]

Sequence (212 aa):
WELAGEALRTLLRCPTLPPPPHLDVLRSTFLDEVAAAPATEPAASSGGAGATGGEDAIAVNVFISPPLCFPLCVGLLRCTTYRKHALRGMCVSVGGLSETTQKASSAALLSHVSSLGQVEVQGFADDLVALLQESNQDSRLALPMMKTLQTLLEARLLDRLLTAASSPLPAQLSATVKAPLRSKDLPLLLTGINLQVLLLPYLAGTSLADGL

Secondary structure (DSSP, 8-state):
-HHHHHHHHHHHH-SSSPPPTTHHHHHIIIIIHHHT---PPPP------------------TTT-HHHHHHHHHHGGGSHHHHHHHHHHHHHHHT-S-HHHHHHHHHHHHHHHHH--HHHHHHHHHHHHHHHHHHTT-HHHHHHHHHHHHHHHHTTTTHHHHSSTT-SHHHHHHHHHHGGGG-S-HHHHHHHHHHHHHHHHHHHHHHSSS--

Radius of gyration: 20.73 Å; chains: 1; bounding box: 67×50×50 Å

Foldseek 3Di:
DLVVLVVLVCLLPDPPDDQDPPSVLSCCLSPVLLVVDDPDDDDDDDDDDDDDDDPCPPSPRLCVQLLSVQLSLLSLCQPLVCNLVSVLVLLCQCLDDDPRSVVNSLVNNLVSLQPDDPVSVVSNLVSLLVVLLVCLVPVSRNLSSLSSVLSCLVSCSCVVQLQPPPRCSLVSQLVSLVSQCPDPPPSSNVSSVSSNVSSVVSVVVNVVVVPD

InterPro domains:
  IPR022577 Tubulin-folding cofactor D, C-terminal domain [PF12612] (3-184)
  IPR033162 Tubulin-folding cofactor D [PTHR12658] (3-200)